Protein AF-A0A932INX1-F1 (afdb_monomer_lite)

Foldseek 3Di:
DDDDDPPPDPPPPVVVVLVVLQVQLVVCVVVLVLVSNLVSLVPHDPPDPCNLVSLQSNLVSCVSVVNNQLSVLSLVLCPDPVNLLADDLCSLLSVLVSCVQQVVLVVSLVSLVVSCVLCVVLLVVLCCLLVPPDQLLVSLVVLVVLLVVLVDDPDSNSSNLNSLQCSDPVLVVLVVVLVVLVVVLVVLVVDDPVQCVDPNSVVVNVVSVVVNVVSSNVSSVVSSVSSNVVSVVSVVSNVSSVVSNVVSVVSVVVVVVCVVVVHDDDPQWDFQPPCCDDDPPDDDDDDPPDDDPVCNSVGGHRRTGGDVSVPDD

pLDDT: mean 86.4, std 14.52, range [31.27, 98.31]

Structure (mmCIF, N/CA/C/O backbone):
data_AF-A0A932INX1-F1
#
_entry.id   AF-A0A932INX1-F1
#
loop_
_atom_site.group_PDB
_atom_site.id
_atom_site.type_symbol
_atom_site.label_atom_id
_atom_site.label_alt_id
_atom_site.label_comp_id
_atom_site.label_asym_id
_atom_site.label_entity_id
_atom_site.label_seq_id
_atom_site.pdbx_PDB_ins_code
_atom_site.Cartn_x
_atom_site.Cartn_y
_atom_site.Cartn_z
_atom_site.occupancy
_atom_site.B_iso_or_equiv
_atom_site.auth_seq_id
_atom_site.auth_comp_id
_atom_site.auth_asym_id
_atom_site.auth_atom_id
_atom_site.pdbx_PDB_model_num
ATOM 1 N N . MET A 1 1 ? -1.223 -3.325 -34.124 1.00 37.59 1 MET A N 1
ATOM 2 C CA . MET A 1 1 ? -2.561 -2.873 -33.681 1.00 37.59 1 MET A CA 1
ATOM 3 C C . MET A 1 1 ? -3.298 -2.275 -34.871 1.00 37.59 1 MET A C 1
ATOM 5 O O . MET A 1 1 ? -2.809 -1.303 -35.426 1.00 37.59 1 MET A O 1
ATOM 9 N N . ARG A 1 2 ? -4.426 -2.850 -35.306 1.00 31.27 2 ARG A N 1
ATOM 10 C CA . ARG A 1 2 ? -5.346 -2.176 -36.238 1.00 31.27 2 ARG A CA 1
ATOM 11 C C . ARG A 1 2 ? -6.390 -1.452 -35.395 1.00 31.27 2 ARG A C 1
ATOM 13 O O . ARG A 1 2 ? -7.163 -2.107 -34.704 1.00 31.27 2 ARG A O 1
ATOM 20 N N . VAL A 1 3 ? -6.366 -0.125 -35.422 1.00 38.69 3 VAL A N 1
ATOM 21 C CA . VAL A 1 3 ? -7.393 0.714 -34.799 1.00 38.69 3 VAL A CA 1
ATOM 22 C C . VAL A 1 3 ? -8.579 0.740 -35.762 1.00 38.69 3 VAL A C 1
ATOM 24 O O . VAL A 1 3 ? -8.449 1.238 -36.878 1.00 38.69 3 VAL A O 1
ATOM 27 N N . LEU A 1 4 ? -9.701 0.135 -35.374 1.00 41.78 4 LEU A N 1
ATOM 28 C CA . LEU A 1 4 ? -10.960 0.220 -36.113 1.00 41.78 4 LEU A CA 1
ATOM 29 C C . LEU A 1 4 ? -11.864 1.293 -35.492 1.00 41.78 4 LEU A C 1
ATOM 31 O O . LEU A 1 4 ? -11.794 1.582 -34.300 1.00 41.78 4 LEU A O 1
ATOM 35 N N . ASN A 1 5 ? -12.674 1.888 -36.361 1.00 43.28 5 ASN A N 1
ATOM 36 C CA . ASN A 1 5 ? -13.559 3.031 -36.156 1.00 43.28 5 ASN A CA 1
ATOM 37 C C . ASN A 1 5 ? -14.519 2.860 -34.944 1.00 43.28 5 ASN A C 1
ATOM 39 O O . ASN A 1 5 ? -15.213 1.845 -34.873 1.00 43.28 5 ASN A O 1
ATOM 43 N N . PRO A 1 6 ? -14.631 3.847 -34.028 1.00 52.31 6 PRO A N 1
ATOM 44 C CA . PRO A 1 6 ? -15.422 3.762 -32.788 1.00 52.31 6 PRO A CA 1
ATOM 45 C C . PRO A 1 6 ? -16.954 3.661 -32.950 1.00 52.31 6 PRO A C 1
ATOM 47 O O . PRO A 1 6 ? -17.662 3.631 -31.946 1.00 52.31 6 PRO A O 1
ATOM 50 N N . ARG A 1 7 ? -17.497 3.610 -34.175 1.00 51.88 7 ARG A N 1
ATOM 51 C CA . ARG A 1 7 ? -18.951 3.506 -34.418 1.00 51.88 7 ARG A CA 1
ATOM 52 C C . ARG A 1 7 ? -19.494 2.084 -34.583 1.00 51.88 7 ARG A C 1
ATOM 54 O O . ARG A 1 7 ? -20.700 1.912 -34.463 1.00 51.88 7 ARG A O 1
ATOM 61 N N . GLU A 1 8 ? -18.653 1.080 -34.824 1.00 49.69 8 GLU A N 1
ATOM 62 C CA . GLU A 1 8 ? -19.125 -0.272 -35.195 1.00 49.69 8 GLU A CA 1
ATOM 63 C C . GLU A 1 8 ? -18.678 -1.392 -34.242 1.00 49.69 8 GLU A C 1
ATOM 65 O O . GLU A 1 8 ? -18.878 -2.570 -34.523 1.00 49.69 8 GLU A O 1
ATOM 70 N N . GLY A 1 9 ? -18.129 -1.064 -33.071 1.00 49.34 9 GLY A N 1
ATOM 71 C CA . GLY A 1 9 ? -17.799 -2.089 -32.085 1.00 49.34 9 GLY A CA 1
ATOM 72 C C . GLY A 1 9 ? -17.548 -1.518 -30.702 1.00 49.34 9 GLY A C 1
ATOM 73 O O . GLY A 1 9 ? -16.485 -0.962 -30.440 1.00 49.34 9 GLY A O 1
ATOM 74 N N . ALA A 1 10 ? -18.501 -1.708 -29.791 1.00 58.09 10 ALA A N 1
ATOM 75 C CA . ALA A 1 10 ? -18.251 -1.560 -28.366 1.00 58.09 10 ALA A CA 1
ATOM 76 C C . ALA A 1 10 ? -17.360 -2.727 -27.920 1.00 58.09 10 ALA A C 1
ATOM 78 O O . ALA A 1 10 ? -17.846 -3.763 -27.468 1.00 58.09 10 ALA A O 1
ATOM 79 N N . ARG A 1 11 ? -16.039 -2.599 -28.083 1.00 58.97 11 ARG A N 1
ATOM 80 C CA . ARG A 1 11 ? -15.130 -3.496 -27.374 1.00 58.97 11 ARG A CA 1
ATOM 81 C C . ARG A 1 11 ? -15.211 -3.103 -25.906 1.00 58.97 11 ARG A C 1
ATOM 83 O O . ARG A 1 11 ? -14.649 -2.088 -25.508 1.00 58.97 11 ARG A O 1
ATOM 90 N N . LEU A 1 12 ? -15.956 -3.885 -25.131 1.00 69.75 12 LEU A N 1
ATOM 91 C CA . LEU A 1 12 ? -15.904 -3.829 -23.677 1.00 69.75 12 LEU A CA 1
ATOM 92 C C . LEU A 1 12 ? -14.440 -4.043 -23.288 1.00 69.75 12 LEU A C 1
ATOM 94 O O . LEU A 1 12 ? -13.890 -5.111 -23.550 1.00 69.75 12 LEU A O 1
ATOM 98 N N . ASP A 1 13 ? -13.799 -3.008 -22.755 1.00 84.12 13 ASP A N 1
ATOM 99 C CA . ASP A 1 13 ? -12.491 -3.113 -22.121 1.00 84.12 13 ASP A CA 1
ATOM 100 C C . ASP A 1 13 ? -12.742 -3.397 -20.632 1.00 84.12 13 ASP A C 1
ATOM 102 O O . ASP A 1 13 ? -13.173 -2.491 -19.907 1.00 84.12 13 ASP A O 1
ATOM 106 N N . PRO A 1 14 ? -12.544 -4.647 -20.168 1.00 85.56 14 PRO A N 1
ATOM 107 C CA . PRO A 1 14 ? -12.823 -5.010 -18.785 1.00 85.56 14 PRO A CA 1
ATOM 108 C C . PRO A 1 14 ? -11.963 -4.211 -17.804 1.00 85.56 14 PRO A C 1
ATOM 110 O O . PRO A 1 14 ? -12.470 -3.802 -16.764 1.00 85.56 14 PRO A O 1
ATOM 113 N N . LYS A 1 15 ? -10.707 -3.900 -18.168 1.00 86.44 15 LYS A N 1
ATOM 114 C CA . LYS A 1 15 ? -9.801 -3.114 -17.321 1.00 86.44 15 LYS A CA 1
ATOM 115 C C . LYS A 1 15 ? -10.285 -1.676 -17.196 1.00 86.44 15 LYS A C 1
ATOM 117 O O . LYS A 1 15 ? -10.302 -1.123 -16.101 1.00 86.44 15 LYS A O 1
ATOM 122 N N . LEU A 1 16 ? -10.725 -1.069 -18.301 1.00 88.50 16 LEU A N 1
ATOM 123 C CA . LEU A 1 16 ? -11.293 0.281 -18.263 1.00 88.50 16 LEU A CA 1
ATOM 124 C C . LEU A 1 16 ? -12.571 0.334 -17.417 1.00 88.50 16 LEU A C 1
ATOM 126 O O . LEU A 1 16 ? -12.746 1.262 -16.628 1.00 88.50 16 LEU A O 1
ATOM 130 N N . ARG A 1 17 ? -13.454 -0.660 -17.564 1.00 89.31 17 ARG A N 1
ATOM 131 C CA . ARG A 1 17 ? -14.685 -0.759 -16.771 1.00 89.31 17 ARG A CA 1
ATOM 132 C C . ARG A 1 17 ? -14.383 -0.896 -15.280 1.00 89.31 17 ARG A C 1
ATOM 134 O O . ARG A 1 17 ? -15.001 -0.216 -14.470 1.00 89.31 17 ARG A O 1
ATOM 141 N N . GLU A 1 18 ? -13.424 -1.737 -14.928 1.00 92.25 18 GLU A N 1
ATOM 142 C CA . GLU A 1 18 ? -12.987 -1.938 -13.550 1.00 92.25 18 GLU A CA 1
ATOM 143 C C . GLU A 1 18 ? -12.383 -0.663 -12.937 1.00 92.25 18 GLU A C 1
ATOM 145 O O . GLU A 1 18 ? -12.791 -0.236 -11.858 1.00 92.25 18 GLU A O 1
ATOM 150 N N . MET A 1 19 ? -11.488 0.023 -13.658 1.00 92.19 19 MET A N 1
ATOM 151 C CA . MET A 1 19 ? -10.943 1.316 -13.221 1.00 92.19 19 MET A CA 1
ATOM 152 C C . MET A 1 19 ? -12.035 2.382 -13.051 1.00 92.19 19 MET A C 1
ATOM 154 O O . MET A 1 19 ? -11.942 3.239 -12.164 1.00 92.19 19 MET A O 1
ATOM 158 N N . ALA A 1 20 ? -13.087 2.334 -13.874 1.00 94.31 20 ALA A N 1
ATOM 159 C CA . ALA A 1 20 ? -14.248 3.200 -13.715 1.00 94.31 20 ALA A CA 1
ATOM 160 C C . ALA A 1 20 ? -15.035 2.863 -12.439 1.00 94.31 20 ALA A C 1
ATOM 162 O O . ALA A 1 20 ? -15.414 3.784 -11.718 1.00 94.31 20 ALA A O 1
ATOM 163 N N . PHE A 1 21 ? -15.226 1.579 -12.110 1.00 96.38 21 PHE A N 1
ATOM 164 C CA . PHE A 1 21 ? -15.861 1.165 -10.854 1.00 96.38 21 PHE A CA 1
ATOM 165 C C . PHE A 1 21 ? -15.067 1.597 -9.620 1.00 96.38 21 PHE A C 1
ATOM 167 O O . PHE A 1 21 ? -15.654 2.203 -8.726 1.00 96.38 21 PHE A O 1
ATOM 174 N N . LEU A 1 22 ? -13.742 1.411 -9.605 1.00 96.00 22 LEU A N 1
ATOM 175 C CA . LEU A 1 22 ? -12.884 1.942 -8.535 1.00 96.00 22 LEU A CA 1
ATOM 176 C C . LEU A 1 22 ? -13.051 3.455 -8.366 1.00 96.00 22 LEU A C 1
ATOM 178 O O . LEU A 1 22 ? -13.175 3.970 -7.256 1.00 96.00 22 LEU A O 1
ATOM 182 N N . SER A 1 23 ? -13.058 4.185 -9.482 1.00 97.06 23 SER A N 1
ATOM 183 C CA . SER A 1 23 ? -13.178 5.644 -9.459 1.00 97.06 23 SER A CA 1
ATOM 184 C C . SER A 1 23 ? -14.545 6.087 -8.933 1.00 97.06 23 SER A C 1
ATOM 186 O O . SER A 1 23 ? -14.619 6.998 -8.109 1.00 97.06 23 SER A O 1
ATOM 188 N N . LEU A 1 24 ? -15.624 5.420 -9.357 1.00 97.75 24 LEU A N 1
ATOM 189 C CA . LEU A 1 24 ? -16.974 5.657 -8.843 1.00 97.75 24 LEU A CA 1
ATOM 190 C C . LEU A 1 24 ? -17.056 5.370 -7.343 1.00 97.75 24 LEU A C 1
ATOM 192 O O . LEU A 1 24 ? -17.579 6.202 -6.603 1.00 97.75 24 LEU A O 1
ATOM 196 N N . ALA A 1 25 ? -16.501 4.247 -6.885 1.00 98.00 25 ALA A N 1
ATOM 197 C CA . ALA A 1 25 ? -16.473 3.884 -5.473 1.00 98.00 25 ALA A CA 1
ATOM 198 C C . ALA A 1 25 ? -15.811 4.983 -4.623 1.00 98.00 25 ALA A C 1
ATOM 200 O O . ALA A 1 25 ? -16.424 5.494 -3.684 1.00 98.00 25 ALA A O 1
ATOM 201 N N . ARG A 1 26 ? -14.623 5.454 -5.027 1.00 98.06 26 ARG A N 1
ATOM 202 C CA . ARG A 1 26 ? -13.890 6.543 -4.354 1.00 98.06 26 ARG A CA 1
ATOM 203 C C . ARG A 1 26 ? -14.648 7.872 -4.353 1.00 98.06 26 ARG A C 1
ATOM 205 O O . ARG A 1 26 ? -14.649 8.576 -3.343 1.00 98.06 26 ARG A O 1
ATOM 212 N N . ILE A 1 27 ? -15.324 8.219 -5.452 1.00 98.31 27 ILE A N 1
ATOM 213 C CA . ILE A 1 27 ? -16.172 9.422 -5.524 1.00 98.31 27 ILE A CA 1
ATOM 214 C C . ILE A 1 27 ? -17.342 9.302 -4.542 1.00 98.31 27 ILE A C 1
ATOM 216 O O . ILE A 1 27 ? -17.587 10.217 -3.754 1.00 98.31 27 ILE A O 1
ATOM 220 N N . HIS A 1 28 ? -18.045 8.167 -4.543 1.00 98.19 28 HIS A N 1
ATOM 221 C CA . HIS A 1 28 ? -19.146 7.921 -3.615 1.00 98.19 28 HIS A CA 1
ATOM 222 C C . HIS A 1 28 ? -18.682 7.955 -2.155 1.00 98.19 28 HIS A C 1
ATOM 224 O O . HIS A 1 28 ? -19.352 8.581 -1.330 1.00 98.19 28 HIS A O 1
ATOM 230 N N . TYR A 1 29 ? -17.512 7.388 -1.847 1.00 98.00 29 TYR A N 1
ATOM 231 C CA . TYR A 1 29 ? -16.882 7.501 -0.533 1.00 98.00 29 TYR A CA 1
ATOM 232 C C . TYR A 1 29 ? -16.637 8.966 -0.141 1.00 98.00 29 TYR A C 1
ATOM 234 O O . TYR A 1 29 ? -17.056 9.395 0.934 1.00 98.00 29 TYR A O 1
ATOM 242 N N . GLY A 1 30 ? -16.043 9.770 -1.033 1.00 97.62 30 GLY A N 1
ATOM 243 C CA . GLY A 1 30 ? -15.794 11.199 -0.803 1.00 97.62 30 GLY A CA 1
ATOM 244 C C . GLY A 1 30 ? -17.066 12.017 -0.541 1.00 97.62 30 GLY A C 1
ATOM 245 O O . GLY A 1 30 ? -17.045 12.979 0.226 1.00 97.62 30 GLY A O 1
ATOM 246 N N . HIS A 1 31 ? -18.200 11.594 -1.106 1.00 97.81 31 HIS A N 1
ATOM 247 C CA . HIS A 1 31 ? -19.523 12.173 -0.853 1.00 97.81 31 HIS A CA 1
ATOM 248 C C . HIS A 1 31 ? -20.271 11.546 0.338 1.00 97.81 31 HIS A C 1
ATOM 250 O O . HIS A 1 31 ? -21.457 11.826 0.517 1.00 97.81 31 HIS A O 1
ATOM 256 N N . LYS A 1 32 ? -19.606 10.721 1.160 1.00 97.06 32 LYS A N 1
ATOM 257 C CA . LYS A 1 32 ? -20.184 9.996 2.310 1.00 97.06 32 LYS A CA 1
ATOM 258 C C . LYS A 1 32 ? -21.329 9.043 1.939 1.00 97.06 32 LYS A C 1
ATOM 260 O O . LYS A 1 32 ? -22.177 8.717 2.762 1.00 97.06 32 LYS A O 1
ATOM 265 N N . GLN A 1 33 ? -21.370 8.590 0.688 1.00 97.56 33 GLN A N 1
ATOM 266 C CA . GLN A 1 33 ? -22.346 7.623 0.185 1.00 97.56 33 GLN A CA 1
ATOM 267 C C . GLN A 1 33 ? -21.764 6.210 0.305 1.00 97.56 33 GLN A C 1
ATOM 269 O O . GLN A 1 33 ? -21.497 5.549 -0.699 1.00 97.56 33 GLN A O 1
ATOM 274 N N . PHE A 1 34 ? -21.531 5.763 1.543 1.00 97.12 34 PHE A N 1
ATOM 275 C CA . PHE A 1 34 ? -20.767 4.543 1.831 1.00 97.12 34 PHE A CA 1
ATOM 276 C C . PHE A 1 34 ? -21.404 3.274 1.257 1.00 97.12 34 PHE A C 1
ATOM 278 O O . PHE A 1 34 ? -20.689 2.417 0.755 1.00 97.12 34 PHE A O 1
ATOM 285 N N . GLU A 1 35 ? -22.735 3.186 1.215 1.00 96.00 35 GLU A N 1
ATOM 286 C CA . GLU A 1 35 ? -23.426 2.024 0.635 1.00 96.00 35 GLU A CA 1
ATOM 287 C C . GLU A 1 35 ? -23.150 1.888 -0.867 1.00 96.00 35 GLU A C 1
ATOM 289 O O . GLU A 1 35 ? -22.842 0.807 -1.359 1.00 96.00 35 GLU A O 1
ATOM 294 N N . LYS A 1 36 ? -23.195 3.011 -1.597 1.00 97.25 36 LYS A N 1
ATOM 295 C CA . LYS A 1 36 ? -22.859 3.041 -3.027 1.00 97.25 36 LYS A CA 1
ATOM 296 C C . LYS A 1 36 ? -21.376 2.793 -3.248 1.00 97.25 36 LYS A C 1
ATOM 298 O O . LYS A 1 36 ? -21.012 2.131 -4.211 1.00 97.25 36 LYS A O 1
ATOM 303 N N . SER A 1 37 ? -20.527 3.320 -2.367 1.00 97.81 37 SER A N 1
ATOM 304 C CA . SER A 1 37 ? -19.091 3.051 -2.408 1.00 97.81 37 SER A CA 1
ATOM 305 C C . SER A 1 37 ? -18.816 1.550 -2.335 1.00 97.81 37 SER A C 1
ATOM 307 O O . SER A 1 37 ? -18.114 1.036 -3.198 1.00 97.81 37 SER A O 1
ATOM 309 N N . VAL A 1 38 ? -19.396 0.857 -1.349 1.00 96.62 38 VAL A N 1
ATOM 310 C CA . VAL A 1 38 ? -19.279 -0.602 -1.202 1.00 96.62 38 VAL A CA 1
ATOM 311 C C . VAL A 1 38 ? -19.791 -1.312 -2.452 1.00 96.62 38 VAL A C 1
ATOM 313 O O . VAL A 1 38 ? -19.044 -2.079 -3.048 1.00 96.62 38 VAL A O 1
ATOM 316 N N . TYR A 1 39 ? -20.993 -0.959 -2.923 1.00 96.25 39 TYR A N 1
ATOM 317 C CA . TYR A 1 39 ? -21.580 -1.548 -4.129 1.00 96.25 39 TYR A CA 1
ATOM 318 C C . TYR A 1 39 ? -20.615 -1.533 -5.322 1.00 96.25 39 TYR A C 1
ATOM 320 O O . TYR A 1 39 ? -20.484 -2.533 -6.019 1.00 96.25 39 TYR A O 1
ATOM 328 N N . TYR A 1 40 ? -19.918 -0.421 -5.571 1.00 97.19 40 TYR A N 1
ATOM 329 C CA . TYR A 1 40 ? -18.975 -0.346 -6.689 1.00 97.19 40 TYR A CA 1
ATOM 330 C C . TYR A 1 40 ? -17.658 -1.090 -6.439 1.00 97.19 40 TYR A C 1
ATOM 332 O O . TYR A 1 40 ? -17.101 -1.619 -7.400 1.00 97.19 40 TYR A O 1
ATOM 340 N N . TYR A 1 41 ? -17.169 -1.174 -5.197 1.00 97.31 41 TYR A N 1
ATOM 341 C CA . TYR A 1 41 ? -16.016 -2.027 -4.882 1.00 97.31 41 TYR A CA 1
ATOM 342 C C . TYR A 1 41 ? -16.332 -3.516 -5.081 1.00 97.31 41 TYR A C 1
ATOM 344 O O . TYR A 1 41 ? -15.473 -4.248 -5.564 1.00 97.31 41 TYR A O 1
ATOM 352 N N . ASP A 1 42 ? -17.569 -3.947 -4.820 1.00 94.25 42 ASP A N 1
ATOM 353 C CA . ASP A 1 42 ? -17.999 -5.342 -5.005 1.00 94.25 42 ASP A CA 1
ATOM 354 C C . ASP A 1 42 ? -18.062 -5.773 -6.486 1.00 94.25 42 ASP A C 1
ATOM 356 O O . ASP A 1 42 ? -18.171 -6.959 -6.789 1.00 94.25 42 ASP A O 1
ATOM 360 N N . HIS A 1 43 ? -17.978 -4.828 -7.432 1.00 94.62 43 HIS A N 1
ATOM 361 C CA . HIS A 1 43 ? -17.911 -5.129 -8.869 1.00 94.62 43 HIS A CA 1
ATOM 362 C C . HIS A 1 43 ? -16.493 -5.439 -9.366 1.00 94.62 43 HIS A C 1
ATOM 364 O O . HIS A 1 43 ? -16.316 -5.732 -10.552 1.00 94.62 43 HIS A O 1
ATOM 370 N N . ILE A 1 44 ? -15.484 -5.324 -8.502 1.00 94.44 44 ILE A N 1
ATOM 371 C CA . ILE A 1 44 ? -14.101 -5.660 -8.829 1.00 94.44 44 ILE A CA 1
ATOM 372 C C . ILE A 1 44 ? -13.925 -7.170 -8.651 1.00 94.44 44 ILE A C 1
ATOM 374 O O . ILE A 1 44 ? -14.167 -7.705 -7.571 1.00 94.44 44 ILE A O 1
ATOM 378 N N . ASP A 1 45 ? -13.527 -7.852 -9.725 1.00 92.25 45 ASP A N 1
ATOM 379 C CA . ASP A 1 45 ? -13.362 -9.308 -9.735 1.00 92.25 45 ASP A CA 1
ATOM 380 C C . ASP A 1 45 ? -12.262 -9.746 -8.754 1.00 92.25 45 ASP A C 1
ATOM 382 O O . ASP A 1 45 ? -11.260 -9.046 -8.610 1.00 92.25 45 ASP A O 1
ATOM 386 N N . ARG A 1 46 ? -12.420 -10.908 -8.107 1.00 89.88 46 ARG A N 1
ATOM 387 C CA . ARG A 1 46 ? -11.428 -11.456 -7.168 1.00 89.88 46 ARG A CA 1
ATOM 388 C C . ARG A 1 46 ? -10.090 -11.769 -7.835 1.00 89.88 46 ARG A C 1
ATOM 390 O O . ARG A 1 46 ? -9.052 -11.653 -7.190 1.00 89.88 46 ARG A O 1
ATOM 397 N N . ASP A 1 47 ? -10.113 -12.121 -9.119 1.00 89.25 47 ASP A N 1
ATOM 398 C CA . ASP A 1 47 ? -8.909 -12.407 -9.904 1.00 89.25 47 ASP A CA 1
ATOM 399 C C . ASP A 1 47 ? -8.220 -11.126 -10.418 1.00 89.25 47 ASP A C 1
ATOM 401 O O . ASP A 1 47 ? -7.194 -11.185 -11.103 1.00 89.25 47 ASP A O 1
ATOM 405 N N . SER A 1 48 ? -8.770 -9.949 -10.108 1.00 90.88 48 SER A N 1
ATOM 406 C CA . SER A 1 48 ? -8.200 -8.670 -10.512 1.00 90.88 48 SER A CA 1
ATOM 407 C C . SER A 1 48 ? -6.990 -8.264 -9.672 1.00 90.88 48 SER A C 1
ATOM 409 O O . SER A 1 48 ? -6.995 -8.352 -8.445 1.00 90.88 48 SER A O 1
ATOM 411 N N . GLU A 1 49 ? -5.997 -7.650 -10.323 1.00 87.56 49 GLU A N 1
ATOM 412 C CA . GLU A 1 49 ? -4.887 -6.953 -9.653 1.00 87.56 49 GLU A CA 1
ATOM 413 C C . GLU A 1 49 ? -5.376 -5.844 -8.701 1.00 87.56 49 GLU A C 1
ATOM 415 O O . GLU A 1 49 ? -4.682 -5.477 -7.754 1.00 87.56 49 GLU A O 1
ATOM 420 N N . ASN A 1 50 ? -6.574 -5.304 -8.939 1.00 91.50 50 ASN A N 1
ATOM 421 C CA . ASN A 1 50 ? -7.163 -4.242 -8.132 1.00 91.50 50 ASN A CA 1
ATOM 422 C C . ASN A 1 50 ? -8.005 -4.752 -6.959 1.00 91.50 50 ASN A C 1
ATOM 424 O O . ASN A 1 50 ? -8.445 -3.943 -6.137 1.00 91.50 50 ASN A O 1
ATOM 428 N N . TRP A 1 51 ? -8.240 -6.061 -6.859 1.00 94.50 51 TRP A N 1
ATOM 429 C CA . TRP A 1 51 ? -9.174 -6.620 -5.888 1.00 94.50 51 TRP A CA 1
ATOM 430 C C . TRP A 1 51 ? -8.791 -6.304 -4.443 1.00 94.50 51 TRP A C 1
ATOM 432 O O . TRP A 1 51 ? -9.620 -5.827 -3.676 1.00 94.50 51 TRP A O 1
ATOM 442 N N . LEU A 1 52 ? -7.519 -6.471 -4.075 1.00 94.19 52 LEU A N 1
ATOM 443 C CA . LEU A 1 52 ? -7.056 -6.187 -2.712 1.00 94.19 52 LEU A CA 1
ATOM 444 C C . LEU A 1 52 ? -7.146 -4.698 -2.362 1.00 94.19 52 LEU A C 1
ATOM 446 O O . LEU A 1 52 ? -7.457 -4.342 -1.227 1.00 94.19 52 LEU A O 1
ATOM 450 N N . THR A 1 53 ? -6.929 -3.820 -3.347 1.00 93.94 53 THR A N 1
ATOM 451 C CA . THR A 1 53 ? -7.150 -2.377 -3.171 1.00 93.94 53 THR A CA 1
ATOM 452 C C . THR A 1 53 ? -8.629 -2.083 -2.949 1.00 93.94 53 THR A C 1
ATOM 454 O O . THR A 1 53 ? -8.965 -1.368 -2.009 1.00 93.94 53 THR A O 1
ATOM 457 N N . ALA A 1 54 ? -9.517 -2.676 -3.751 1.00 96.50 54 ALA A N 1
ATOM 458 C CA . ALA A 1 54 ? -10.958 -2.545 -3.569 1.00 96.50 54 ALA A CA 1
ATOM 459 C C . ALA A 1 54 ? -11.406 -3.072 -2.198 1.00 96.50 54 ALA A C 1
ATOM 461 O O . ALA A 1 54 ? -12.177 -2.410 -1.514 1.00 96.50 54 ALA A O 1
ATOM 462 N N . LEU A 1 55 ? -10.866 -4.208 -1.753 1.00 96.31 55 LEU A N 1
ATOM 463 C CA . LEU A 1 55 ? -11.165 -4.821 -0.461 1.00 96.31 55 LEU A CA 1
ATOM 464 C C . LEU A 1 55 ? -10.720 -3.935 0.714 1.00 96.31 55 LEU A C 1
ATOM 466 O O . LEU A 1 55 ? -11.476 -3.717 1.667 1.00 96.31 55 LEU A O 1
ATOM 470 N N . PHE A 1 56 ? -9.509 -3.377 0.637 1.00 96.75 56 PHE A N 1
ATOM 471 C CA . PHE A 1 56 ? -9.001 -2.422 1.620 1.00 96.75 56 PHE A CA 1
ATOM 472 C C . PHE A 1 56 ? -9.846 -1.141 1.664 1.00 96.75 56 PHE A C 1
ATOM 474 O O . PHE A 1 56 ? -10.290 -0.730 2.736 1.00 96.75 56 PHE A O 1
ATOM 481 N N . GLU A 1 57 ? -10.127 -0.529 0.515 1.00 97.06 57 GLU A N 1
ATOM 482 C CA . GLU A 1 57 ? -10.910 0.709 0.446 1.00 97.06 57 GLU A CA 1
ATOM 483 C C . GLU A 1 57 ? -12.382 0.489 0.839 1.00 97.06 57 GLU A C 1
ATOM 485 O O . GLU A 1 57 ? -12.981 1.330 1.515 1.00 97.06 57 GLU A O 1
ATOM 490 N N . ALA A 1 58 ? -12.955 -0.673 0.517 1.00 97.06 58 ALA A N 1
ATOM 491 C CA . ALA A 1 58 ? -14.266 -1.084 1.005 1.00 97.06 58 ALA A CA 1
ATOM 492 C C . ALA A 1 58 ? -14.280 -1.225 2.531 1.00 97.06 58 ALA A C 1
ATOM 494 O O . ALA A 1 58 ? -15.268 -0.855 3.155 1.00 97.06 58 ALA A O 1
ATOM 495 N N . SER A 1 59 ? -13.187 -1.685 3.154 1.00 96.81 59 SER A N 1
ATOM 496 C CA . SER A 1 59 ? -13.080 -1.783 4.621 1.00 96.81 59 SER A CA 1
ATOM 497 C C . SER A 1 59 ? -13.271 -0.426 5.301 1.00 96.81 59 SER A C 1
ATOM 499 O O . SER A 1 59 ? -13.943 -0.341 6.326 1.00 96.81 59 SER A O 1
ATOM 501 N N . TRP A 1 60 ? -12.749 0.653 4.709 1.00 95.94 60 TRP A N 1
ATOM 502 C CA . TRP A 1 60 ? -13.020 2.013 5.180 1.00 95.94 60 TRP A CA 1
ATOM 503 C C . TRP A 1 60 ? -14.494 2.396 5.022 1.00 95.94 60 TRP A C 1
ATOM 505 O O . TRP A 1 60 ? -15.069 2.993 5.928 1.00 95.94 60 TRP A O 1
ATOM 515 N N . ALA A 1 61 ? -15.132 2.049 3.902 1.00 96.75 61 ALA A N 1
ATOM 516 C CA . ALA A 1 61 ? -16.557 2.319 3.701 1.00 96.75 61 ALA A CA 1
ATOM 517 C C . ALA A 1 61 ? -17.447 1.535 4.689 1.00 96.75 61 ALA A C 1
ATOM 519 O O . ALA A 1 61 ? -18.394 2.104 5.234 1.00 96.75 61 ALA A O 1
ATOM 520 N N . TYR A 1 62 ? -17.111 0.271 4.973 1.00 95.06 62 TYR A N 1
ATOM 521 C CA . TYR A 1 62 ? -17.755 -0.551 6.002 1.00 95.06 62 TYR A CA 1
ATOM 522 C C . TYR A 1 62 ? -17.555 0.035 7.408 1.00 95.06 62 TYR A C 1
ATOM 524 O O . TYR A 1 62 ? -18.520 0.207 8.150 1.00 95.06 62 TYR A O 1
ATOM 532 N N . PHE A 1 63 ? -16.337 0.467 7.741 1.00 93.00 63 PHE A N 1
ATOM 533 C CA . PHE A 1 63 ? -16.061 1.170 8.995 1.00 93.00 63 PHE A CA 1
ATOM 534 C C . PHE A 1 63 ? -16.934 2.424 9.163 1.00 93.00 63 PHE A C 1
ATOM 536 O O . PHE A 1 63 ? -17.574 2.605 10.195 1.00 93.00 63 PHE A O 1
ATOM 543 N N . GLN A 1 64 ? -17.014 3.274 8.135 1.00 92.62 64 GLN A N 1
ATOM 544 C CA . GLN A 1 64 ? -17.767 4.532 8.199 1.00 92.62 64 GLN A CA 1
ATOM 545 C C . GLN A 1 64 ? -19.287 4.345 8.314 1.00 92.62 64 GLN A C 1
ATOM 547 O O . GLN A 1 64 ? -19.977 5.246 8.791 1.00 92.62 64 GLN A O 1
ATOM 552 N N . ARG A 1 65 ? -19.822 3.195 7.887 1.00 90.75 65 ARG A N 1
ATOM 553 C CA . ARG A 1 65 ? -21.242 2.846 8.061 1.00 90.75 65 ARG A CA 1
ATOM 554 C C . ARG A 1 65 ? -21.528 2.026 9.327 1.00 90.75 65 ARG A C 1
ATOM 556 O O . ARG A 1 65 ? -22.663 1.601 9.503 1.00 90.75 65 ARG A O 1
ATOM 563 N N . GLY A 1 66 ? -20.523 1.798 10.179 1.00 87.19 66 GLY A N 1
ATOM 564 C CA . GLY A 1 66 ? -20.656 1.051 11.435 1.00 87.19 66 GLY A CA 1
ATOM 565 C C . GLY A 1 66 ? -20.644 -0.474 11.293 1.00 87.19 66 GLY A C 1
ATOM 566 O O . GLY A 1 66 ? -20.991 -1.169 12.241 1.00 87.19 66 GLY A O 1
ATOM 567 N N . ASP A 1 67 ? -20.257 -1.000 10.130 1.00 89.31 67 ASP A N 1
ATOM 568 C CA . ASP A 1 67 ? -20.158 -2.438 9.864 1.00 89.31 67 ASP A CA 1
ATOM 569 C C . ASP A 1 67 ? -18.726 -2.927 10.142 1.00 89.31 67 ASP A C 1
ATOM 571 O O . ASP A 1 67 ? -17.896 -3.117 9.244 1.00 89.31 67 ASP A O 1
ATOM 575 N N . PHE A 1 68 ? -18.393 -3.009 11.431 1.00 90.19 68 PHE A N 1
ATOM 576 C CA . PHE A 1 68 ? -17.037 -3.298 11.896 1.00 90.19 68 PHE A CA 1
ATOM 577 C C . PHE A 1 68 ? -16.641 -4.751 11.643 1.00 90.19 68 PHE A C 1
ATOM 579 O O . PHE A 1 68 ? -15.490 -5.021 11.308 1.00 90.19 68 PHE A O 1
ATOM 586 N N . GLU A 1 69 ? -17.591 -5.673 11.768 1.00 88.50 69 GLU A N 1
ATOM 587 C CA . GLU A 1 69 ? -17.432 -7.104 11.535 1.00 88.50 69 GLU A CA 1
ATOM 588 C C . GLU A 1 69 ? -16.958 -7.368 10.105 1.00 88.50 69 GLU A C 1
ATOM 590 O O . GLU A 1 69 ? -15.956 -8.069 9.897 1.00 88.50 69 GLU A O 1
ATOM 595 N N . LYS A 1 70 ? -17.617 -6.736 9.122 1.00 91.62 70 LYS A N 1
ATOM 596 C CA . LYS A 1 70 ? -17.239 -6.875 7.717 1.00 91.62 70 LYS A CA 1
ATOM 597 C C . LYS A 1 70 ? -15.926 -6.175 7.395 1.00 91.62 70 LYS A C 1
ATOM 599 O O . LYS A 1 70 ? -15.082 -6.743 6.698 1.00 91.62 70 LYS A O 1
ATOM 604 N N . ALA A 1 71 ? -15.706 -4.978 7.944 1.00 94.44 71 ALA A N 1
ATOM 605 C CA . ALA A 1 71 ? -14.427 -4.288 7.805 1.00 94.44 71 ALA A CA 1
ATOM 606 C C . ALA A 1 71 ? -13.271 -5.160 8.327 1.00 94.44 71 ALA A C 1
ATOM 608 O O . ALA A 1 71 ? -12.293 -5.373 7.617 1.00 94.44 71 ALA A O 1
ATOM 609 N N . LEU A 1 72 ? -13.390 -5.730 9.528 1.00 94.38 72 LEU A N 1
ATOM 610 C CA . LEU A 1 72 ? -12.361 -6.591 10.117 1.00 94.38 72 LEU A CA 1
ATOM 611 C C . LEU A 1 72 ? -12.149 -7.890 9.332 1.00 94.38 72 LEU A C 1
ATOM 613 O O . LEU A 1 72 ? -11.004 -8.322 9.208 1.00 94.38 72 LEU A O 1
ATOM 617 N N . GLY A 1 73 ? -13.200 -8.488 8.768 1.00 93.56 73 GLY A N 1
ATOM 618 C CA . GLY A 1 73 ? -13.084 -9.669 7.907 1.00 93.56 73 GLY A CA 1
ATOM 619 C C . GLY A 1 73 ? -12.349 -9.397 6.586 1.00 93.56 73 GLY A C 1
ATOM 620 O O . GLY A 1 73 ? -11.500 -10.185 6.152 1.00 93.56 73 GLY A O 1
ATOM 621 N N . ASN A 1 74 ? -12.570 -8.226 5.987 1.00 95.56 74 ASN A N 1
ATOM 622 C CA . ASN A 1 74 ? -11.783 -7.773 4.841 1.00 95.56 74 ASN A CA 1
ATOM 623 C C . ASN A 1 74 ? -10.305 -7.578 5.222 1.00 95.56 74 ASN A C 1
ATOM 625 O O . ASN A 1 74 ? -9.416 -8.059 4.520 1.00 95.56 74 ASN A O 1
ATOM 629 N N . LEU A 1 75 ? -10.022 -6.942 6.365 1.00 95.38 75 LEU A N 1
ATOM 630 C CA . LEU A 1 75 ? -8.646 -6.776 6.851 1.00 95.38 75 LEU A CA 1
ATOM 631 C C . LEU A 1 75 ? -7.983 -8.125 7.182 1.00 95.38 75 LEU A C 1
ATOM 633 O O . LEU A 1 75 ? -6.792 -8.289 6.927 1.00 95.38 75 LEU A O 1
ATOM 637 N N . LEU A 1 76 ? -8.740 -9.102 7.697 1.00 93.75 76 LEU A N 1
ATOM 638 C CA . LEU A 1 76 ? -8.263 -10.469 7.927 1.00 93.75 76 LEU A CA 1
ATOM 639 C C . LEU A 1 76 ? -7.820 -11.130 6.617 1.00 93.75 76 LEU A C 1
ATOM 641 O O . LEU A 1 76 ? -6.764 -11.759 6.581 1.00 93.75 76 LEU A O 1
ATOM 645 N N . THR A 1 77 ? -8.586 -10.933 5.542 1.00 94.25 77 THR A N 1
ATOM 646 C CA . THR A 1 77 ? -8.223 -11.410 4.200 1.00 94.25 77 THR A CA 1
ATOM 647 C C . THR A 1 77 ? -6.890 -10.815 3.754 1.00 94.25 77 THR A C 1
ATOM 649 O O . THR A 1 77 ? -6.001 -11.563 3.349 1.00 94.25 77 THR A O 1
ATOM 652 N N . LEU A 1 78 ? -6.716 -9.494 3.889 1.00 93.06 78 LEU A N 1
ATOM 653 C CA . LEU A 1 78 ? -5.478 -8.794 3.513 1.00 93.06 78 LEU A CA 1
ATOM 654 C C . LEU A 1 78 ? -4.247 -9.271 4.298 1.00 93.06 78 LEU A C 1
ATOM 656 O O . LEU A 1 78 ? -3.126 -9.086 3.834 1.00 93.06 78 LEU A O 1
ATOM 660 N N . HIS A 1 79 ? -4.432 -9.847 5.489 1.00 90.00 79 HIS A N 1
ATOM 661 C CA . HIS A 1 79 ? -3.346 -10.375 6.329 1.00 90.00 79 HIS A CA 1
ATOM 662 C C . HIS A 1 79 ? -3.146 -11.885 6.188 1.00 90.00 79 HIS A C 1
ATOM 664 O O . HIS A 1 79 ? -2.366 -12.457 6.947 1.00 90.00 79 HIS A O 1
ATOM 670 N N . SER A 1 80 ? -3.836 -12.535 5.250 1.00 91.50 80 SER A N 1
ATOM 671 C CA . SER A 1 80 ? -3.674 -13.969 5.017 1.00 91.50 80 SER A CA 1
ATOM 672 C C . SER A 1 80 ? -2.296 -14.312 4.423 1.00 91.50 80 SER A C 1
ATOM 674 O O . SER A 1 80 ? -1.711 -13.491 3.707 1.00 91.50 80 SER A O 1
ATOM 676 N N . PRO A 1 81 ? -1.800 -15.550 4.630 1.00 88.69 81 PRO A N 1
ATOM 677 C CA . PRO A 1 81 ? -0.558 -16.038 4.028 1.00 88.69 81 PRO A CA 1
ATOM 678 C C . PRO A 1 81 ? -0.508 -15.918 2.495 1.00 88.69 81 PRO A C 1
ATOM 680 O O . PRO A 1 81 ? 0.560 -15.786 1.901 1.00 88.69 81 PRO A O 1
ATOM 683 N N . PHE A 1 82 ? -1.673 -15.912 1.834 1.00 88.25 82 PHE A N 1
ATOM 684 C CA . PHE A 1 82 ? -1.779 -15.726 0.384 1.00 88.25 82 PHE A CA 1
ATOM 685 C C . PHE A 1 82 ? -1.273 -14.355 -0.087 1.00 88.25 82 PHE A C 1
ATOM 687 O O . PHE A 1 82 ? -0.862 -14.227 -1.240 1.00 88.25 82 PHE A O 1
ATOM 694 N N . PHE A 1 83 ? -1.268 -13.351 0.795 1.00 87.44 83 PHE A N 1
ATOM 695 C CA . PHE A 1 83 ? -0.936 -11.962 0.476 1.00 87.44 83 PHE A CA 1
ATOM 696 C C . PHE A 1 83 ? 0.220 -11.410 1.321 1.00 87.44 83 PHE A C 1
ATOM 698 O O . PHE A 1 83 ? 0.357 -10.199 1.456 1.00 87.44 83 PHE A O 1
ATOM 705 N N . GLU A 1 84 ? 1.111 -12.258 1.850 1.00 78.69 84 GLU A N 1
ATOM 706 C CA . GLU A 1 84 ? 2.272 -11.817 2.655 1.00 78.69 84 GLU A CA 1
ATOM 707 C C . GLU A 1 84 ? 3.166 -10.791 1.945 1.00 78.69 84 GLU A C 1
ATOM 709 O O . GLU A 1 84 ? 3.839 -9.980 2.584 1.00 78.69 84 GLU A O 1
ATOM 714 N N . ARG A 1 85 ? 3.182 -10.829 0.609 1.00 75.62 85 ARG A N 1
ATOM 715 C CA . ARG A 1 85 ? 3.973 -9.926 -0.236 1.00 75.62 85 ARG A CA 1
ATOM 716 C C . ARG A 1 85 ? 3.237 -8.644 -0.608 1.00 75.62 85 ARG A C 1
ATOM 718 O O . ARG A 1 85 ? 3.858 -7.761 -1.200 1.00 75.62 85 ARG A O 1
ATOM 725 N N . GLU A 1 86 ? 1.959 -8.534 -0.278 1.00 82.69 86 GLU A N 1
ATOM 726 C CA . GLU A 1 86 ? 1.128 -7.387 -0.613 1.00 82.69 86 GLU A CA 1
ATOM 727 C C . GLU A 1 86 ? 1.289 -6.268 0.418 1.00 82.69 86 GLU A C 1
ATOM 729 O O . GLU A 1 86 ? 1.449 -6.488 1.622 1.00 82.69 86 GLU A O 1
ATOM 734 N N . TYR A 1 87 ? 1.281 -5.026 -0.061 1.00 83.19 87 TYR A N 1
ATOM 735 C CA . TYR A 1 87 ? 1.665 -3.871 0.744 1.00 83.19 87 TYR A CA 1
ATOM 736 C C . TYR A 1 87 ? 0.451 -3.058 1.206 1.00 83.19 87 TYR A C 1
ATOM 738 O O . TYR A 1 87 ? 0.014 -2.133 0.526 1.00 83.19 87 TYR A O 1
ATOM 746 N N . PHE A 1 88 ? -0.050 -3.359 2.409 1.00 89.38 88 PHE A N 1
ATOM 747 C CA . PHE A 1 88 ? -1.164 -2.630 3.037 1.00 89.38 88 PHE A CA 1
ATOM 748 C C . PHE A 1 88 ? -0.869 -2.248 4.499 1.00 89.38 88 PHE A C 1
ATOM 750 O O . PHE A 1 88 ? -1.570 -2.706 5.398 1.00 89.38 88 PHE A O 1
ATOM 757 N N . PRO A 1 89 ? 0.146 -1.420 4.809 1.00 90.69 89 PRO A N 1
ATOM 758 C CA . PRO A 1 89 ? 0.465 -1.052 6.198 1.00 90.69 89 PRO A CA 1
ATOM 759 C C . PRO A 1 89 ? -0.702 -0.364 6.924 1.00 90.69 89 PRO A C 1
ATOM 761 O O . PRO A 1 89 ? -0.930 -0.610 8.108 1.00 90.69 89 PRO A O 1
ATOM 764 N N . GLU A 1 90 ? -1.479 0.450 6.208 1.00 93.25 90 GLU A N 1
ATOM 765 C CA . GLU A 1 90 ? -2.603 1.211 6.761 1.00 93.25 90 GLU A CA 1
ATOM 766 C C . GLU A 1 90 ? -3.717 0.315 7.316 1.00 93.25 90 GLU A C 1
ATOM 768 O O . GLU A 1 90 ? -4.377 0.681 8.282 1.00 93.25 90 GLU A O 1
ATOM 773 N N . SER A 1 91 ? -3.872 -0.903 6.789 1.00 94.88 91 SER A N 1
ATOM 774 C CA . SER A 1 91 ? -4.839 -1.888 7.295 1.00 94.88 91 SER A CA 1
ATOM 775 C C . SER A 1 91 ? -4.685 -2.167 8.799 1.00 94.88 91 SER A C 1
ATOM 777 O O . SER A 1 91 ? -5.677 -2.369 9.495 1.00 94.88 91 SER A O 1
ATOM 779 N N . GLN A 1 92 ? -3.459 -2.121 9.334 1.00 94.25 92 GLN A N 1
ATOM 780 C CA . GLN A 1 92 ? -3.194 -2.288 10.768 1.00 94.25 92 GLN A CA 1
ATOM 781 C C . GLN A 1 92 ? -3.638 -1.065 11.577 1.00 94.25 92 GLN A C 1
ATOM 783 O O . GLN A 1 92 ? -4.100 -1.213 12.707 1.00 94.25 92 GLN A O 1
ATOM 788 N N . ILE A 1 93 ? -3.537 0.132 10.994 1.00 95.75 93 ILE A N 1
ATOM 789 C CA . ILE A 1 93 ? -4.032 1.367 11.608 1.00 95.75 93 ILE A CA 1
ATOM 790 C C . ILE A 1 93 ? -5.560 1.345 11.658 1.00 95.75 93 ILE A C 1
ATOM 792 O O . ILE A 1 93 ? -6.126 1.576 12.722 1.00 95.75 93 ILE A O 1
ATOM 796 N N . VAL A 1 94 ? -6.225 0.970 10.559 1.00 95.81 94 VAL A N 1
ATOM 797 C CA . VAL A 1 94 ? -7.689 0.796 10.526 1.00 95.81 94 VAL A CA 1
ATOM 798 C C . VAL A 1 94 ? -8.135 -0.222 11.569 1.00 95.81 94 VAL A C 1
ATOM 800 O O . VAL A 1 94 ? -9.032 0.059 12.361 1.00 95.81 94 VAL A O 1
ATOM 803 N N . LYS A 1 95 ? -7.460 -1.375 11.640 1.00 95.94 95 LYS A N 1
ATOM 804 C CA . LYS A 1 95 ? -7.722 -2.391 12.665 1.00 95.94 95 LYS A CA 1
ATOM 805 C C . LYS A 1 95 ? -7.582 -1.810 14.075 1.00 95.94 95 LYS A C 1
ATOM 807 O O . LYS A 1 95 ? -8.467 -2.004 14.899 1.00 95.94 95 LYS A O 1
ATOM 812 N N . ALA A 1 96 ? -6.508 -1.072 14.359 1.00 96.62 96 ALA A N 1
ATOM 813 C CA . ALA A 1 96 ? -6.305 -0.444 15.664 1.00 96.62 96 ALA A CA 1
ATOM 814 C C . ALA A 1 96 ? -7.422 0.554 16.017 1.00 96.62 96 ALA A C 1
ATOM 816 O O . ALA A 1 96 ? -7.883 0.553 17.158 1.00 96.62 96 ALA A O 1
ATOM 817 N N . ILE A 1 97 ? -7.878 1.356 15.048 1.00 95.06 97 ILE A N 1
ATOM 818 C CA . ILE A 1 97 ? -8.995 2.296 15.216 1.00 95.06 97 ILE A CA 1
ATOM 819 C C . ILE A 1 97 ? -10.281 1.535 15.549 1.00 95.06 97 ILE A C 1
ATOM 821 O O . ILE A 1 97 ? -10.915 1.849 16.547 1.00 95.06 97 ILE A O 1
ATOM 825 N N . ILE A 1 98 ? -10.630 0.490 14.791 1.00 93.56 98 ILE A N 1
ATOM 826 C CA . ILE A 1 98 ? -11.838 -0.312 15.052 1.00 93.56 98 ILE A CA 1
ATOM 827 C C . ILE A 1 98 ? -11.818 -0.900 16.470 1.00 93.56 98 ILE A C 1
ATOM 829 O O . ILE A 1 98 ? -12.800 -0.806 17.203 1.00 93.56 98 ILE A O 1
ATOM 833 N N . TYR A 1 99 ? -10.685 -1.465 16.896 1.00 93.50 99 TYR A N 1
ATOM 834 C CA . TYR A 1 99 ? -10.545 -1.999 18.254 1.00 93.50 99 TYR A CA 1
ATOM 835 C C . TYR A 1 99 ? -10.601 -0.904 19.325 1.00 93.50 99 TYR A C 1
ATOM 837 O O . TYR A 1 99 ? -11.138 -1.134 20.409 1.00 93.50 99 TYR A O 1
ATOM 845 N N . PHE A 1 100 ? -10.091 0.291 19.024 1.00 92.31 100 PHE A N 1
ATOM 846 C CA . PHE A 1 100 ? -10.171 1.426 19.935 1.00 92.31 100 PHE A CA 1
ATOM 847 C C . PHE A 1 100 ? -11.622 1.883 20.126 1.00 92.31 100 PHE A C 1
ATOM 849 O O . PHE A 1 100 ? -12.064 2.017 21.266 1.00 92.31 100 PHE A O 1
ATOM 856 N N . GLU A 1 101 ? -12.374 2.037 19.032 1.00 88.50 101 GLU A N 1
ATOM 857 C CA . GLU A 1 101 ? -13.810 2.359 19.050 1.00 88.50 101 GLU A CA 1
ATOM 858 C C . GLU A 1 101 ? -14.618 1.282 19.791 1.00 88.50 101 GLU A C 1
ATOM 860 O O . GLU A 1 101 ? -15.574 1.581 20.500 1.00 88.50 101 GLU A O 1
ATOM 865 N N . ALA A 1 102 ? -14.191 0.019 19.724 1.00 86.75 102 ALA A N 1
ATOM 866 C CA . ALA A 1 102 ? -14.778 -1.078 20.492 1.00 86.75 102 ALA A CA 1
ATOM 867 C C . ALA A 1 102 ? -14.423 -1.070 21.991 1.00 86.75 102 ALA A C 1
ATOM 869 O O . ALA A 1 102 ? -14.802 -1.993 22.711 1.00 86.75 102 ALA A O 1
ATOM 870 N N . CYS A 1 103 ? -13.688 -0.066 22.477 1.00 87.62 103 CYS A N 1
ATOM 871 C CA . CYS A 1 103 ? -13.148 0.005 23.834 1.00 87.62 103 CYS A CA 1
ATOM 872 C C . CYS A 1 103 ? -12.188 -1.159 24.193 1.00 87.62 103 CYS A C 1
ATOM 874 O O . CYS A 1 103 ? -11.963 -1.448 25.372 1.00 87.62 103 CYS A O 1
ATOM 876 N N . ARG A 1 104 ? -11.589 -1.829 23.197 1.00 89.38 104 ARG A N 1
ATOM 877 C CA . ARG A 1 104 ? -10.644 -2.950 23.363 1.00 89.38 104 ARG A CA 1
ATOM 878 C C . ARG A 1 104 ? -9.204 -2.452 23.487 1.00 89.38 104 ARG A C 1
ATOM 880 O O . ARG A 1 104 ? -8.338 -2.737 22.662 1.00 89.38 104 ARG A O 1
ATOM 887 N N . TYR A 1 105 ? -8.954 -1.658 24.525 1.00 91.69 105 TYR A N 1
ATOM 888 C CA . TYR A 1 105 ? -7.683 -0.952 24.713 1.00 91.69 105 TYR A CA 1
ATOM 889 C C . TYR A 1 105 ? -6.435 -1.859 24.772 1.00 91.69 105 TYR A C 1
ATOM 891 O O . TYR A 1 105 ? -5.436 -1.497 24.137 1.00 91.69 105 TYR A O 1
ATOM 899 N N . PRO A 1 106 ? -6.447 -3.028 25.454 1.00 92.19 106 PRO A N 1
ATOM 900 C CA . PRO A 1 106 ? -5.297 -3.935 25.457 1.00 92.19 106 PRO A CA 1
ATOM 901 C C . PRO A 1 106 ? -4.952 -4.463 24.060 1.00 92.19 106 PRO A C 1
ATOM 903 O O . PRO A 1 106 ? -3.783 -4.472 23.669 1.00 92.19 106 PRO A O 1
ATOM 906 N 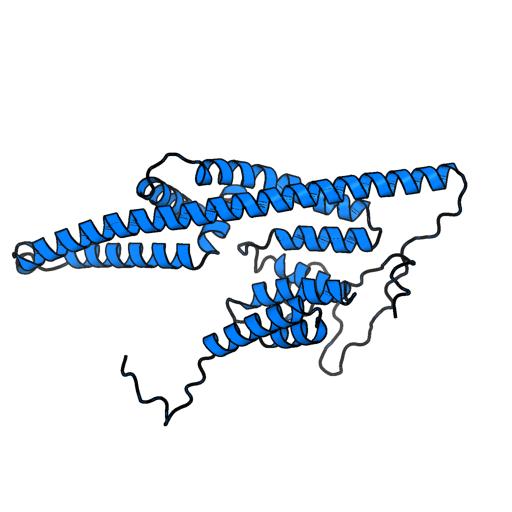N . GLU A 1 107 ? -5.959 -4.860 23.283 1.00 93.88 107 GLU A N 1
ATOM 907 C CA . GLU A 1 107 ? -5.787 -5.342 21.915 1.00 93.88 107 GLU A CA 1
ATOM 908 C C . GLU A 1 107 ? -5.341 -4.217 20.973 1.00 93.88 107 GLU A C 1
ATOM 910 O O . GLU A 1 107 ? -4.398 -4.410 20.204 1.00 93.88 107 GLU A O 1
ATOM 915 N N . THR A 1 108 ? -5.933 -3.019 21.076 1.00 95.81 108 THR A N 1
ATOM 916 C CA . THR A 1 108 ? -5.470 -1.834 20.336 1.00 95.81 108 THR A CA 1
ATOM 917 C C . THR A 1 108 ? -3.995 -1.561 20.615 1.00 95.81 108 THR A C 1
ATOM 919 O O . THR A 1 108 ? -3.222 -1.357 19.677 1.00 95.81 108 THR A O 1
ATOM 922 N N . ARG A 1 109 ? -3.571 -1.590 21.889 1.00 96.31 109 ARG A N 1
ATOM 923 C CA . ARG A 1 109 ? -2.160 -1.419 22.264 1.00 96.31 109 ARG A CA 1
ATOM 924 C C . ARG A 1 109 ? -1.281 -2.465 21.595 1.00 96.31 109 ARG A C 1
ATOM 926 O O . ARG A 1 109 ? -0.252 -2.098 21.040 1.00 96.31 109 ARG A O 1
ATOM 933 N N . ALA A 1 110 ? -1.677 -3.735 21.633 1.00 97.12 110 ALA A N 1
ATOM 934 C CA . ALA A 1 110 ? -0.904 -4.813 21.030 1.00 97.12 110 ALA A CA 1
ATOM 935 C C . ALA A 1 110 ? -0.727 -4.616 19.514 1.00 97.12 110 ALA A C 1
ATOM 937 O O . ALA A 1 110 ? 0.392 -4.748 19.018 1.00 97.12 110 ALA A O 1
ATOM 938 N N . ILE A 1 111 ? -1.795 -4.237 18.801 1.00 96.31 111 ILE A N 1
ATOM 939 C CA . ILE A 1 111 ? -1.760 -3.948 17.357 1.00 96.31 111 ILE A CA 1
ATOM 940 C C . ILE A 1 111 ? -0.813 -2.776 17.065 1.00 96.31 111 ILE A C 1
ATOM 942 O O . ILE A 1 111 ? 0.048 -2.870 16.191 1.00 96.31 111 ILE A O 1
ATOM 946 N N . VAL A 1 112 ? -0.939 -1.680 17.817 1.00 97.38 112 VAL A N 1
ATOM 947 C CA . VAL A 1 112 ? -0.118 -0.476 17.633 1.00 97.38 112 VAL A CA 1
ATOM 948 C C . VAL A 1 112 ? 1.350 -0.729 17.966 1.00 97.38 112 VAL A C 1
ATOM 950 O O . VAL A 1 112 ? 2.229 -0.322 17.210 1.00 97.38 112 VAL A O 1
ATOM 953 N N . ASP A 1 113 ? 1.639 -1.414 19.071 1.00 96.88 113 ASP A N 1
ATOM 954 C CA . ASP A 1 113 ? 3.008 -1.756 19.454 1.00 96.88 113 ASP A CA 1
ATOM 955 C C . ASP A 1 113 ? 3.663 -2.644 18.402 1.00 96.88 113 ASP A C 1
ATOM 957 O O . ASP A 1 113 ? 4.825 -2.443 18.051 1.00 96.88 113 ASP A O 1
ATOM 961 N N . ASP A 1 114 ? 2.911 -3.595 17.860 1.00 94.12 114 ASP A N 1
ATOM 962 C CA . ASP A 1 114 ? 3.386 -4.445 16.786 1.00 94.12 114 ASP A CA 1
ATOM 963 C C . ASP A 1 114 ? 3.636 -3.675 15.482 1.00 94.12 114 ASP A C 1
ATOM 965 O O . ASP A 1 114 ? 4.679 -3.858 14.849 1.00 94.12 114 ASP A O 1
ATOM 969 N N . PHE A 1 115 ? 2.749 -2.745 15.120 1.00 94.38 115 PHE A N 1
ATOM 970 C CA . PHE A 1 115 ? 2.954 -1.841 13.989 1.00 94.38 115 PHE A CA 1
ATOM 971 C C . PHE A 1 115 ? 4.229 -1.000 14.159 1.00 94.38 115 PHE A C 1
ATOM 973 O O . PHE A 1 115 ? 5.076 -0.961 13.265 1.00 94.38 115 PHE A O 1
ATOM 980 N N . LEU A 1 116 ? 4.413 -0.370 15.324 1.00 95.25 116 LEU A N 1
ATOM 981 C CA . LEU A 1 116 ? 5.597 0.437 15.623 1.00 95.25 116 LEU A CA 1
ATOM 982 C C . LEU A 1 116 ? 6.876 -0.406 15.559 1.00 95.25 116 LEU A C 1
ATOM 984 O O . LEU A 1 116 ? 7.855 0.028 14.949 1.00 95.25 116 LEU A O 1
ATOM 988 N N . ARG A 1 117 ? 6.879 -1.619 16.131 1.00 92.38 117 ARG A N 1
ATOM 989 C CA . ARG A 1 117 ? 8.031 -2.535 16.058 1.00 92.38 117 ARG A CA 1
ATOM 990 C C . ARG A 1 117 ? 8.387 -2.888 14.615 1.00 92.38 117 ARG A C 1
ATOM 992 O O . ARG A 1 117 ? 9.557 -2.788 14.250 1.00 92.38 117 ARG A O 1
ATOM 999 N N . ARG A 1 118 ? 7.394 -3.267 13.801 1.00 87.69 118 ARG A N 1
ATOM 1000 C CA . ARG A 1 118 ? 7.598 -3.681 12.404 1.00 87.69 118 ARG A CA 1
ATOM 1001 C C . ARG A 1 118 ? 8.085 -2.529 11.526 1.00 87.69 118 ARG A C 1
ATOM 1003 O O . ARG A 1 118 ? 9.078 -2.665 10.815 1.00 87.69 118 ARG A O 1
ATOM 1010 N N . TYR A 1 119 ? 7.428 -1.372 11.587 1.00 90.75 119 TYR A N 1
ATOM 1011 C CA . TYR A 1 119 ? 7.646 -0.309 10.602 1.00 90.75 119 TYR A CA 1
ATOM 1012 C C . TYR A 1 119 ? 8.710 0.725 10.989 1.00 90.75 119 TYR A C 1
ATOM 1014 O O . TYR A 1 119 ? 9.200 1.426 10.107 1.00 90.75 119 TYR A O 1
ATOM 1022 N N . THR A 1 120 ? 9.161 0.795 12.248 1.00 91.81 120 THR A N 1
ATOM 1023 C CA . THR A 1 120 ? 10.244 1.728 12.636 1.00 91.81 120 THR A CA 1
ATOM 1024 C C . THR A 1 120 ? 11.564 1.411 11.919 1.00 91.81 120 THR A C 1
ATOM 1026 O O . THR A 1 120 ? 12.226 2.311 11.391 1.00 91.81 120 THR A O 1
ATOM 1029 N N . ARG A 1 121 ? 11.945 0.126 11.851 1.00 89.19 121 ARG A N 1
ATOM 1030 C CA . ARG A 1 121 ? 13.162 -0.305 11.137 1.00 89.19 121 ARG A CA 1
ATOM 1031 C C . ARG A 1 121 ? 13.022 -0.087 9.629 1.00 89.19 121 ARG A C 1
ATOM 1033 O O . ARG A 1 121 ? 13.944 0.425 9.004 1.00 89.19 121 ARG A O 1
ATOM 1040 N N . VAL A 1 122 ? 11.848 -0.381 9.070 1.00 88.88 122 VAL A N 1
ATOM 1041 C CA . VAL A 1 122 ? 11.541 -0.159 7.648 1.00 88.88 122 VAL A CA 1
ATOM 1042 C C . VAL A 1 122 ? 11.654 1.321 7.278 1.00 88.88 122 VAL A C 1
ATOM 1044 O O . VAL A 1 122 ? 12.323 1.647 6.305 1.00 88.88 122 VAL A O 1
ATOM 1047 N N . VAL A 1 123 ? 11.082 2.228 8.077 1.00 91.44 123 VAL A N 1
ATOM 1048 C CA . VAL A 1 123 ? 11.190 3.680 7.847 1.00 91.44 123 VAL A CA 1
ATOM 1049 C C . VAL A 1 123 ? 12.639 4.147 7.870 1.00 91.44 123 VAL A C 1
ATOM 1051 O O . VAL A 1 123 ? 13.007 4.989 7.060 1.00 91.44 123 VAL A O 1
ATOM 1054 N N . THR A 1 124 ? 13.476 3.579 8.739 1.00 92.06 124 THR A N 1
ATOM 1055 C CA . THR A 1 124 ? 14.902 3.926 8.796 1.00 92.06 124 THR A CA 1
ATOM 1056 C C . THR A 1 124 ? 15.633 3.521 7.514 1.00 92.06 124 THR A C 1
ATOM 1058 O O . THR A 1 124 ? 16.440 4.294 7.002 1.00 92.06 124 THR A O 1
ATOM 1061 N N . GLU A 1 125 ? 15.343 2.345 6.955 1.00 90.06 125 GLU A N 1
ATOM 1062 C CA . GLU A 1 125 ? 15.947 1.922 5.684 1.00 90.06 125 GLU A CA 1
ATOM 1063 C C . GLU A 1 125 ? 15.391 2.696 4.481 1.00 90.06 125 GLU A C 1
ATOM 1065 O O . GLU A 1 125 ? 16.156 3.104 3.607 1.00 90.06 125 GLU A O 1
ATOM 1070 N N . ILE A 1 126 ? 14.083 2.973 4.455 1.00 91.38 126 ILE A N 1
ATOM 1071 C CA . ILE A 1 126 ? 13.469 3.819 3.422 1.00 91.38 126 ILE A CA 1
ATOM 1072 C C . ILE A 1 126 ? 14.069 5.226 3.458 1.00 91.38 126 ILE A C 1
ATOM 1074 O O . ILE A 1 126 ? 14.357 5.778 2.401 1.00 91.38 126 ILE A O 1
ATOM 1078 N N . ASP A 1 127 ? 14.300 5.799 4.642 1.00 93.88 127 ASP A N 1
ATOM 1079 C CA . ASP A 1 127 ? 14.887 7.134 4.797 1.00 93.88 127 ASP A CA 1
ATOM 1080 C C . ASP A 1 127 ? 16.284 7.213 4.164 1.00 93.88 127 ASP A C 1
ATOM 1082 O O . ASP A 1 127 ? 16.565 8.143 3.408 1.00 93.88 127 ASP A O 1
ATOM 1086 N N . LYS A 1 128 ? 17.122 6.181 4.357 1.00 91.88 128 LYS A N 1
ATOM 1087 C CA . LYS A 1 128 ? 18.440 6.082 3.704 1.00 91.88 128 LYS A CA 1
ATOM 1088 C C . LYS A 1 128 ? 18.341 6.051 2.179 1.00 91.88 128 LYS A C 1
ATOM 1090 O O . LYS A 1 128 ? 19.212 6.598 1.509 1.00 91.88 128 LYS A O 1
ATOM 1095 N N . ILE A 1 129 ? 17.324 5.386 1.628 1.00 90.50 129 ILE A N 1
ATOM 1096 C CA . ILE A 1 129 ? 17.111 5.279 0.178 1.00 90.50 129 ILE A CA 1
ATOM 1097 C C . ILE A 1 129 ? 16.572 6.601 -0.378 1.00 90.50 129 ILE A C 1
ATOM 1099 O O . ILE A 1 129 ? 17.151 7.147 -1.316 1.00 90.50 129 ILE A O 1
ATOM 1103 N N . ALA A 1 130 ? 15.499 7.122 0.218 1.00 91.81 130 ALA A N 1
ATOM 1104 C CA . ALA A 1 130 ? 14.819 8.343 -0.200 1.00 91.81 130 ALA A CA 1
ATOM 1105 C C . ALA A 1 130 ? 15.748 9.566 -0.135 1.00 91.81 130 ALA A C 1
ATOM 1107 O O . ALA A 1 130 ? 15.838 10.325 -1.094 1.00 91.81 130 ALA A O 1
ATOM 1108 N N . ASN A 1 131 ? 16.511 9.711 0.953 1.00 93.25 131 ASN A N 1
ATOM 1109 C CA . ASN A 1 131 ? 17.422 10.841 1.161 1.00 93.25 131 ASN A CA 1
ATOM 1110 C C . ASN A 1 131 ? 18.850 10.584 0.645 1.00 93.25 131 ASN A C 1
ATOM 1112 O O . ASN A 1 131 ? 19.762 11.370 0.927 1.00 93.25 131 ASN A O 1
ATOM 1116 N N . SER A 1 132 ? 19.083 9.487 -0.085 1.00 91.06 132 SER A N 1
ATOM 1117 C CA . SER A 1 132 ? 20.409 9.173 -0.624 1.00 91.06 132 SER A CA 1
ATOM 1118 C C . SER A 1 132 ? 20.892 10.268 -1.580 1.00 91.06 132 SER A C 1
ATOM 1120 O O . SER A 1 132 ? 20.123 10.807 -2.365 1.00 91.06 132 SER A O 1
ATOM 1122 N N . LYS A 1 133 ? 22.193 10.571 -1.591 1.00 93.31 133 LYS A N 1
ATOM 1123 C CA . LYS A 1 133 ? 22.815 11.449 -2.605 1.00 93.31 133 LYS A CA 1
ATOM 1124 C C . LYS A 1 133 ? 23.411 10.677 -3.785 1.00 93.31 133 LYS A C 1
ATOM 1126 O O . LYS A 1 133 ? 24.099 11.262 -4.617 1.00 93.31 133 LYS A O 1
ATOM 1131 N N . GLU A 1 134 ? 23.194 9.365 -3.838 1.00 93.44 134 GLU A N 1
ATOM 1132 C CA . GLU A 1 134 ? 23.634 8.531 -4.954 1.00 93.44 134 GLU A CA 1
ATOM 1133 C C . GLU A 1 134 ? 23.000 9.002 -6.264 1.00 93.44 134 GLU A C 1
ATOM 1135 O O . GLU A 1 134 ? 21.876 9.508 -6.272 1.00 93.44 134 GLU A O 1
ATOM 1140 N N . ALA A 1 135 ? 23.712 8.818 -7.375 1.00 95.50 135 ALA A N 1
ATOM 1141 C CA . ALA A 1 135 ? 23.147 9.051 -8.698 1.00 95.50 135 ALA A CA 1
ATOM 1142 C C . ALA A 1 135 ? 21.956 8.094 -8.943 1.00 95.50 135 ALA A C 1
ATOM 1144 O O . ALA A 1 135 ? 21.990 6.965 -8.433 1.00 95.50 135 ALA A O 1
ATOM 1145 N N . PRO A 1 136 ? 20.904 8.508 -9.676 1.00 94.56 136 PRO A N 1
ATOM 1146 C CA . PRO A 1 136 ? 19.711 7.685 -9.890 1.00 94.56 136 PRO A CA 1
ATOM 1147 C C . PRO A 1 136 ? 20.015 6.288 -10.441 1.00 94.56 136 PRO A C 1
ATOM 1149 O O . PRO A 1 136 ? 19.443 5.307 -9.975 1.00 94.56 136 PRO A O 1
ATOM 1152 N N . GLU A 1 137 ? 20.975 6.179 -11.353 1.00 94.12 137 GLU A N 1
ATOM 1153 C CA . GLU A 1 137 ? 21.378 4.924 -11.985 1.00 94.12 137 GLU A CA 1
ATOM 1154 C C . GLU A 1 137 ? 21.922 3.928 -10.955 1.00 94.12 137 GLU A C 1
ATOM 1156 O O . GLU A 1 137 ? 21.497 2.776 -10.902 1.00 94.12 137 GLU A O 1
ATOM 1161 N N . LYS A 1 138 ? 22.799 4.399 -10.058 1.00 94.38 138 LYS A N 1
ATOM 1162 C CA . LYS A 1 138 ? 23.366 3.577 -8.977 1.00 94.38 138 LYS A CA 1
ATOM 1163 C C . LYS A 1 138 ? 22.299 3.130 -7.984 1.00 94.38 138 LYS A C 1
ATOM 1165 O O . LYS A 1 138 ? 22.349 2.013 -7.473 1.00 94.38 138 LYS A O 1
ATOM 1170 N N . LEU A 1 139 ? 21.333 4.008 -7.706 1.00 91.56 139 LEU A N 1
ATOM 1171 C CA . LEU A 1 139 ? 20.199 3.670 -6.855 1.00 91.56 139 LEU A CA 1
ATOM 1172 C C . LEU A 1 139 ? 19.371 2.550 -7.489 1.00 91.56 139 LEU A C 1
ATOM 1174 O O . LEU A 1 139 ? 19.078 1.567 -6.811 1.00 91.56 139 LEU A O 1
ATOM 1178 N N . TYR A 1 140 ? 19.032 2.678 -8.774 1.00 91.00 140 TYR A N 1
ATOM 1179 C CA . TYR A 1 140 ? 18.301 1.650 -9.510 1.00 91.00 140 TYR A CA 1
ATOM 1180 C C . TYR A 1 140 ? 19.035 0.306 -9.480 1.00 91.00 140 TYR A C 1
ATOM 1182 O O . TYR A 1 140 ? 18.442 -0.697 -9.088 1.00 91.00 140 TYR A O 1
ATOM 1190 N N . GLU A 1 141 ? 20.332 0.290 -9.799 1.00 90.38 141 GLU A N 1
ATOM 1191 C CA . GLU A 1 141 ? 21.159 -0.922 -9.766 1.00 90.38 141 GLU A CA 1
ATOM 1192 C C . GLU A 1 141 ? 21.126 -1.595 -8.389 1.00 90.38 141 GLU A C 1
ATOM 1194 O O . GLU A 1 141 ? 20.892 -2.802 -8.291 1.00 90.38 141 GLU A O 1
ATOM 1199 N N . ARG A 1 142 ? 21.283 -0.819 -7.308 1.00 88.50 142 ARG A N 1
ATOM 1200 C CA . ARG A 1 142 ? 21.213 -1.342 -5.938 1.00 88.50 142 ARG A CA 1
ATOM 1201 C C . ARG A 1 142 ? 19.845 -1.944 -5.624 1.00 88.50 142 ARG A C 1
ATOM 1203 O O . ARG A 1 142 ? 19.781 -3.035 -5.062 1.00 88.50 142 ARG A O 1
ATOM 1210 N N . ILE A 1 143 ? 18.752 -1.259 -5.967 1.00 87.12 143 ILE A N 1
ATOM 1211 C CA . ILE A 1 143 ? 17.393 -1.769 -5.723 1.00 87.12 143 ILE A CA 1
ATOM 1212 C C . ILE A 1 143 ? 17.129 -3.030 -6.554 1.00 87.12 143 ILE A C 1
ATOM 1214 O O . ILE A 1 143 ? 16.600 -4.004 -6.022 1.00 87.12 143 ILE A O 1
ATOM 1218 N N . ALA A 1 144 ? 17.563 -3.069 -7.813 1.00 86.12 144 ALA A N 1
ATOM 1219 C CA . ALA A 1 144 ? 17.462 -4.255 -8.658 1.00 86.12 144 ALA A CA 1
ATOM 1220 C C . ALA A 1 144 ? 18.262 -5.443 -8.085 1.00 86.12 144 ALA A C 1
ATOM 1222 O O . ALA A 1 144 ? 17.799 -6.584 -8.138 1.00 86.12 144 ALA A O 1
ATOM 1223 N N . MET A 1 145 ? 19.435 -5.197 -7.485 1.00 84.50 145 MET A N 1
ATOM 1224 C CA . MET A 1 145 ? 20.198 -6.228 -6.767 1.00 84.50 145 MET A CA 1
ATOM 1225 C C . MET A 1 145 ? 19.447 -6.746 -5.536 1.00 84.50 145 MET A C 1
ATOM 1227 O O . MET A 1 145 ? 19.377 -7.958 -5.341 1.00 84.50 145 MET A O 1
ATOM 1231 N N . LEU A 1 146 ? 18.839 -5.859 -4.739 1.00 82.50 146 LEU A N 1
ATOM 1232 C CA . LEU A 1 146 ? 18.021 -6.255 -3.586 1.00 82.50 146 LEU A CA 1
ATOM 1233 C C . LEU A 1 146 ? 16.805 -7.088 -4.010 1.00 82.50 146 LEU A C 1
ATOM 1235 O O . LEU A 1 146 ? 16.515 -8.100 -3.380 1.00 82.50 146 LEU A O 1
ATOM 1239 N N . GLN A 1 147 ? 16.136 -6.719 -5.106 1.00 78.81 147 GLN A N 1
ATOM 1240 C CA . GLN A 1 147 ? 15.021 -7.491 -5.666 1.00 78.81 147 GLN A CA 1
ATOM 1241 C C . GLN A 1 147 ? 15.449 -8.904 -6.082 1.00 78.81 147 GLN A C 1
ATOM 1243 O O . GLN A 1 147 ? 14.734 -9.864 -5.807 1.00 78.81 147 GLN A O 1
ATOM 1248 N N . LYS A 1 148 ? 16.628 -9.048 -6.703 1.00 78.75 148 LYS A N 1
ATOM 1249 C CA . LYS A 1 148 ? 17.185 -10.359 -7.074 1.00 78.75 148 LYS A CA 1
ATOM 1250 C C . LYS A 1 148 ? 17.582 -11.188 -5.845 1.00 78.75 148 LYS A C 1
ATOM 1252 O O . LYS A 1 148 ? 17.347 -12.391 -5.831 1.00 78.75 148 LYS A O 1
ATOM 1257 N N . ALA A 1 149 ? 18.148 -10.557 -4.815 1.00 74.00 149 ALA A N 1
ATOM 1258 C CA . ALA A 1 149 ? 18.570 -11.224 -3.581 1.00 74.00 149 ALA A CA 1
ATOM 1259 C C . ALA A 1 149 ? 17.392 -11.642 -2.679 1.00 74.00 149 ALA A C 1
ATOM 1261 O O . ALA A 1 149 ? 17.466 -12.665 -1.999 1.00 74.00 149 ALA A O 1
ATOM 1262 N N . ALA A 1 150 ? 16.285 -10.895 -2.703 1.00 66.88 150 ALA A N 1
ATOM 1263 C CA . ALA A 1 150 ? 15.092 -11.180 -1.904 1.00 66.88 150 ALA A CA 1
ATOM 1264 C C . ALA A 1 150 ? 14.381 -12.491 -2.281 1.00 66.88 150 ALA A C 1
ATOM 1266 O O . ALA A 1 150 ? 13.583 -12.990 -1.495 1.00 66.88 150 ALA A O 1
ATOM 1267 N N . GLY A 1 151 ? 14.707 -13.100 -3.429 1.00 57.25 151 GLY A N 1
ATOM 1268 C CA . GLY A 1 151 ? 14.233 -14.439 -3.798 1.00 57.25 151 GLY A CA 1
ATOM 1269 C C . GLY A 1 151 ? 14.691 -15.567 -2.859 1.00 57.25 151 GLY A C 1
ATOM 1270 O O . GLY A 1 151 ? 14.183 -16.678 -2.983 1.00 57.25 151 GLY A O 1
ATOM 1271 N N . GLY A 1 152 ? 15.617 -15.299 -1.927 1.00 54.50 152 GLY A N 1
ATOM 1272 C CA . GLY A 1 152 ? 16.086 -16.264 -0.923 1.00 54.50 152 GLY A CA 1
ATOM 1273 C C . GLY A 1 152 ? 16.374 -15.677 0.464 1.00 54.50 152 GLY A C 1
ATOM 1274 O O . GLY A 1 152 ? 17.049 -16.332 1.254 1.00 54.50 152 GLY A O 1
ATOM 1275 N N . ALA A 1 153 ? 15.924 -14.453 0.761 1.00 52.56 153 ALA A N 1
ATOM 1276 C CA . ALA A 1 153 ? 16.204 -13.788 2.035 1.00 52.56 153 ALA A CA 1
ATOM 1277 C C . ALA A 1 153 ? 15.020 -13.899 3.009 1.00 52.56 153 ALA A C 1
ATOM 1279 O O . ALA A 1 153 ? 13.923 -13.446 2.699 1.00 52.56 153 ALA A O 1
ATOM 1280 N N . ASP A 1 154 ? 15.292 -14.416 4.208 1.00 56.34 154 ASP A N 1
ATOM 1281 C CA . ASP A 1 154 ? 14.370 -14.489 5.357 1.00 56.34 154 ASP A CA 1
ATOM 1282 C C . ASP A 1 154 ? 14.319 -13.158 6.158 1.00 56.34 154 ASP A C 1
ATOM 1284 O O . ASP A 1 154 ? 13.741 -13.070 7.238 1.00 56.34 154 ASP A O 1
ATOM 1288 N N . ASP A 1 155 ? 14.975 -12.093 5.663 1.00 65.38 155 ASP A N 1
ATOM 1289 C CA . ASP A 1 155 ? 14.975 -10.776 6.315 1.00 65.38 155 ASP A CA 1
ATOM 1290 C C . ASP A 1 155 ? 13.700 -9.990 5.974 1.00 65.38 155 ASP A C 1
ATOM 1292 O O . ASP A 1 155 ? 13.552 -9.434 4.881 1.00 65.38 155 ASP A O 1
ATOM 1296 N N . ASP A 1 156 ? 12.817 -9.894 6.969 1.00 74.50 156 ASP A N 1
ATOM 1297 C CA . ASP A 1 156 ? 11.530 -9.188 6.931 1.00 74.50 156 ASP A CA 1
ATOM 1298 C C . ASP A 1 156 ? 11.638 -7.752 6.381 1.00 74.50 156 ASP A C 1
ATOM 1300 O O . ASP A 1 156 ? 10.773 -7.288 5.638 1.00 74.50 156 ASP A O 1
ATOM 1304 N N . VAL A 1 157 ? 12.728 -7.036 6.678 1.00 76.38 157 VAL A N 1
ATOM 1305 C CA . VAL A 1 157 ? 12.904 -5.649 6.216 1.00 76.38 157 VAL A CA 1
ATOM 1306 C C . VAL A 1 157 ? 13.219 -5.591 4.725 1.00 76.38 157 VAL A C 1
ATOM 1308 O O . VAL A 1 157 ? 12.599 -4.809 4.003 1.00 76.38 157 VAL A O 1
ATOM 1311 N N . THR A 1 158 ? 14.142 -6.426 4.246 1.00 73.25 158 THR A N 1
ATOM 1312 C CA . THR A 1 158 ? 14.484 -6.513 2.820 1.00 73.25 158 THR A CA 1
ATOM 1313 C C . THR A 1 158 ? 13.271 -6.935 1.986 1.00 73.25 158 THR A C 1
ATOM 1315 O O . THR A 1 158 ? 12.985 -6.305 0.965 1.00 73.25 158 THR A O 1
ATOM 1318 N N . ALA A 1 159 ? 12.503 -7.928 2.449 1.00 74.12 159 ALA A N 1
ATOM 1319 C CA . ALA A 1 159 ? 11.273 -8.365 1.788 1.00 74.12 159 ALA A CA 1
ATOM 1320 C C . ALA A 1 159 ? 10.243 -7.225 1.670 1.00 74.12 159 ALA A C 1
ATOM 1322 O O . ALA A 1 159 ? 9.687 -6.997 0.592 1.00 74.12 159 ALA A O 1
ATOM 1323 N N . ARG A 1 160 ? 10.048 -6.437 2.739 1.00 76.44 160 ARG A N 1
ATOM 1324 C CA . ARG A 1 160 ? 9.148 -5.268 2.737 1.00 76.44 160 ARG A CA 1
ATOM 1325 C C . ARG A 1 160 ? 9.610 -4.159 1.792 1.00 76.44 160 ARG A C 1
ATOM 1327 O O . ARG A 1 160 ? 8.779 -3.582 1.095 1.00 76.44 160 ARG A O 1
ATOM 1334 N N . LEU A 1 161 ? 10.910 -3.857 1.742 1.00 77.38 161 LEU A N 1
ATOM 1335 C CA . LEU A 1 161 ? 11.464 -2.857 0.815 1.00 77.38 161 LEU A CA 1
ATOM 1336 C C . LEU A 1 161 ? 11.264 -3.269 -0.649 1.00 77.38 161 LEU A C 1
ATOM 1338 O O . LEU A 1 161 ? 10.939 -2.433 -1.493 1.00 77.38 161 LEU A O 1
ATOM 1342 N N . VAL A 1 162 ? 11.437 -4.558 -0.944 1.00 77.00 162 VAL A N 1
ATOM 1343 C CA . VAL A 1 162 ? 11.213 -5.116 -2.281 1.00 77.00 162 VAL A CA 1
ATOM 1344 C C . VAL A 1 162 ? 9.733 -5.091 -2.653 1.00 77.00 162 VAL A C 1
ATOM 1346 O O . VAL A 1 162 ? 9.407 -4.610 -3.737 1.00 77.00 162 VAL A O 1
ATOM 1349 N N . SER A 1 163 ? 8.844 -5.527 -1.756 1.00 76.19 163 SER A N 1
ATOM 1350 C CA . SER A 1 163 ? 7.388 -5.435 -1.939 1.00 76.19 163 SER A CA 1
ATOM 1351 C C . SER A 1 163 ? 6.956 -3.993 -2.233 1.00 76.19 163 SER A C 1
ATOM 1353 O O . SER A 1 163 ? 6.281 -3.741 -3.227 1.00 76.19 163 SER A O 1
ATOM 1355 N N . LEU A 1 164 ? 7.452 -3.021 -1.463 1.00 78.62 164 LEU A N 1
ATOM 1356 C CA . LEU A 1 164 ? 7.157 -1.600 -1.655 1.00 78.62 164 LEU A CA 1
ATOM 1357 C C . LEU A 1 164 ? 7.562 -1.087 -3.044 1.00 78.62 164 LEU A C 1
ATOM 1359 O O . LEU A 1 164 ? 6.803 -0.344 -3.673 1.00 78.62 164 LEU A O 1
ATOM 1363 N N . ALA A 1 165 ? 8.750 -1.470 -3.524 1.00 76.81 165 ALA A N 1
ATOM 1364 C CA . ALA A 1 165 ? 9.232 -1.085 -4.848 1.00 76.81 165 ALA A CA 1
ATOM 1365 C C . ALA A 1 165 ? 8.428 -1.757 -5.976 1.00 76.81 165 ALA A C 1
ATOM 1367 O O . ALA A 1 165 ? 8.144 -1.124 -6.988 1.00 76.81 165 ALA A O 1
ATOM 1368 N N . LEU A 1 166 ? 8.044 -3.026 -5.805 1.00 75.88 166 LEU A N 1
ATOM 1369 C CA . LEU A 1 166 ? 7.308 -3.805 -6.808 1.00 75.88 166 LEU A CA 1
ATOM 1370 C C . LEU A 1 166 ? 5.798 -3.533 -6.826 1.00 75.88 166 LEU A C 1
ATOM 1372 O O . LEU A 1 166 ? 5.149 -3.797 -7.838 1.00 75.88 166 LEU A O 1
ATOM 1376 N N . ALA A 1 167 ? 5.236 -2.997 -5.745 1.00 76.38 167 ALA A N 1
ATOM 1377 C CA . ALA A 1 167 ? 3.828 -2.622 -5.676 1.00 76.38 167 ALA A CA 1
ATOM 1378 C C . ALA A 1 167 ? 3.497 -1.404 -6.559 1.00 76.38 167 ALA A C 1
ATOM 1380 O O . ALA A 1 167 ? 2.339 -1.200 -6.913 1.00 76.38 167 ALA A O 1
ATOM 1381 N N . ASP A 1 168 ? 4.485 -0.580 -6.927 1.00 86.62 168 ASP A N 1
ATOM 1382 C CA . ASP A 1 168 ? 4.242 0.633 -7.707 1.00 86.62 168 ASP A CA 1
ATOM 1383 C C . ASP A 1 168 ? 4.234 0.375 -9.229 1.00 86.62 168 ASP A C 1
ATOM 1385 O O . ASP A 1 168 ? 5.248 -0.057 -9.789 1.00 86.62 168 ASP A O 1
ATOM 1389 N N . PRO A 1 169 ? 3.132 0.683 -9.943 1.00 86.94 169 PRO A N 1
ATOM 1390 C CA . PRO A 1 169 ? 3.050 0.469 -11.386 1.00 86.94 169 PRO A CA 1
ATOM 1391 C C . PRO A 1 169 ? 4.075 1.267 -12.203 1.00 86.94 169 PRO A C 1
ATOM 1393 O O . PRO A 1 169 ? 4.519 0.779 -13.244 1.00 86.94 169 PRO A O 1
ATOM 1396 N N . GLN A 1 170 ? 4.468 2.469 -11.763 1.00 91.19 170 GLN A N 1
ATOM 1397 C CA . GLN A 1 170 ? 5.437 3.299 -12.488 1.00 91.19 170 GLN A CA 1
ATOM 1398 C C . GLN A 1 170 ? 6.843 2.715 -12.359 1.00 91.19 170 GLN A C 1
ATOM 1400 O O . GLN A 1 170 ? 7.555 2.619 -13.357 1.00 91.19 170 GLN A O 1
ATOM 1405 N N . VAL A 1 171 ? 7.214 2.260 -11.159 1.00 91.38 171 VAL A N 1
ATOM 1406 C CA . VAL A 1 171 ? 8.489 1.562 -10.927 1.00 91.38 171 VAL A CA 1
ATOM 1407 C C . VAL A 1 171 ? 8.547 0.261 -11.726 1.00 91.38 171 VAL A C 1
ATOM 1409 O O . VAL A 1 171 ? 9.546 0.012 -12.402 1.00 91.38 171 VAL A O 1
ATOM 1412 N N . ARG A 1 172 ? 7.472 -0.545 -11.713 1.00 89.25 172 ARG A N 1
ATOM 1413 C CA . ARG A 1 172 ? 7.387 -1.770 -12.528 1.00 89.25 172 ARG A CA 1
ATOM 1414 C C . ARG A 1 172 ? 7.569 -1.476 -14.013 1.00 89.25 172 ARG A C 1
ATOM 1416 O O . ARG A 1 172 ? 8.420 -2.087 -14.645 1.00 89.25 172 ARG A O 1
ATOM 1423 N N . THR A 1 173 ? 6.835 -0.498 -14.541 1.00 92.12 173 THR A N 1
ATOM 1424 C CA . THR A 1 173 ? 6.918 -0.114 -15.958 1.00 92.12 173 THR A CA 1
ATOM 1425 C C . THR A 1 173 ? 8.325 0.352 -16.328 1.00 92.12 173 THR A C 1
ATOM 1427 O O . THR A 1 173 ? 8.876 -0.103 -17.326 1.00 92.12 173 THR A O 1
ATOM 1430 N N . ALA A 1 174 ? 8.938 1.216 -15.513 1.00 93.62 174 ALA A N 1
ATOM 1431 C CA . ALA A 1 174 ? 10.290 1.710 -15.765 1.00 93.62 174 ALA A CA 1
ATOM 1432 C C . ALA A 1 174 ? 11.324 0.571 -15.768 1.00 93.62 174 ALA A C 1
ATOM 1434 O O . ALA A 1 174 ? 12.171 0.503 -16.657 1.00 93.62 174 ALA A O 1
ATOM 1435 N N . ARG A 1 175 ? 11.212 -0.370 -14.822 1.00 92.12 175 ARG A N 1
ATOM 1436 C CA . ARG A 1 175 ? 12.040 -1.582 -14.786 1.00 92.12 175 ARG A CA 1
ATOM 1437 C C . ARG A 1 175 ? 11.838 -2.441 -16.034 1.00 92.12 175 ARG A C 1
ATOM 1439 O O . ARG A 1 175 ? 12.815 -2.892 -16.620 1.00 92.12 175 ARG A O 1
ATOM 1446 N N . ASP A 1 176 ? 10.594 -2.680 -16.436 1.00 93.25 176 ASP A N 1
ATOM 1447 C CA . ASP A 1 176 ? 10.287 -3.547 -17.576 1.00 93.25 176 ASP A CA 1
ATOM 1448 C C . ASP A 1 176 ? 10.849 -2.970 -18.882 1.00 93.25 176 ASP A C 1
ATOM 1450 O O . ASP A 1 176 ? 11.392 -3.716 -19.694 1.00 93.25 176 ASP A O 1
ATOM 1454 N N . VAL A 1 177 ? 10.816 -1.644 -19.050 1.00 95.56 177 VAL A N 1
ATOM 1455 C CA . VAL A 1 177 ? 11.467 -0.954 -20.177 1.00 95.56 177 VAL A CA 1
ATOM 1456 C C . VAL A 1 177 ? 12.984 -1.159 -20.156 1.00 95.56 177 VAL A C 1
ATOM 1458 O O . VAL A 1 177 ? 13.570 -1.475 -21.191 1.00 95.56 177 VAL A O 1
ATOM 1461 N N . VAL A 1 178 ? 13.628 -1.032 -18.991 1.00 95.69 178 VAL A N 1
ATOM 1462 C CA . VAL A 1 178 ? 15.072 -1.294 -18.854 1.00 95.69 178 VAL A CA 1
ATOM 1463 C C . VAL A 1 178 ? 15.402 -2.732 -19.258 1.00 95.69 178 VAL A C 1
ATOM 1465 O O . VAL A 1 178 ? 16.288 -2.941 -20.084 1.00 95.69 178 VAL A O 1
ATOM 1468 N N . VAL A 1 179 ? 14.657 -3.714 -18.743 1.00 94.75 179 VAL A N 1
ATOM 1469 C CA . VAL A 1 179 ? 14.858 -5.137 -19.066 1.00 94.75 179 VAL A CA 1
ATOM 1470 C C . VAL A 1 179 ? 14.667 -5.403 -20.562 1.00 94.75 179 VAL A C 1
ATOM 1472 O O . VAL A 1 179 ? 15.469 -6.112 -21.165 1.00 94.75 179 VAL A O 1
ATOM 1475 N N . GLN A 1 180 ? 13.663 -4.790 -21.196 1.00 96.88 180 GLN A N 1
ATOM 1476 C CA . GLN A 1 180 ? 13.444 -4.927 -22.639 1.00 96.88 180 GLN A CA 1
ATOM 1477 C C . GLN A 1 180 ? 14.637 -4.428 -23.463 1.00 96.88 180 GLN A C 1
ATOM 1479 O O . GLN A 1 180 ? 15.023 -5.081 -24.432 1.00 96.88 180 GLN A O 1
ATOM 1484 N N . ILE A 1 181 ? 15.246 -3.301 -23.086 1.00 97.06 181 ILE A N 1
ATOM 1485 C CA . ILE A 1 181 ? 16.427 -2.769 -23.784 1.00 97.06 181 ILE A CA 1
ATOM 1486 C C . ILE A 1 181 ? 17.661 -3.643 -23.517 1.00 97.06 181 ILE A C 1
ATOM 1488 O O . ILE A 1 181 ? 18.451 -3.891 -24.430 1.00 97.06 181 ILE A O 1
ATOM 1492 N N . GLU A 1 182 ? 17.825 -4.163 -22.297 1.00 96.31 182 GLU A N 1
ATOM 1493 C CA . GLU A 1 182 ? 18.878 -5.139 -21.987 1.00 96.31 182 GLU A CA 1
ATOM 1494 C C . GLU A 1 182 ? 18.756 -6.397 -22.858 1.00 96.31 182 GLU A C 1
ATOM 1496 O O . GLU A 1 182 ? 19.759 -6.890 -23.378 1.00 96.31 182 GLU A O 1
ATOM 1501 N N . ASP A 1 183 ? 17.539 -6.897 -23.065 1.00 97.25 183 ASP A N 1
ATOM 1502 C CA . ASP A 1 183 ? 17.284 -8.055 -23.922 1.00 97.25 183 ASP A CA 1
ATOM 1503 C C . ASP A 1 183 ? 17.519 -7.739 -25.408 1.00 97.25 183 ASP A C 1
ATOM 1505 O O . ASP A 1 183 ? 18.080 -8.567 -26.127 1.00 97.25 183 ASP A O 1
ATOM 1509 N N . GLN A 1 184 ? 17.202 -6.524 -25.869 1.00 96.88 184 GLN A N 1
ATOM 1510 C CA . GLN A 1 184 ? 17.565 -6.061 -27.216 1.00 96.88 184 GLN A CA 1
ATOM 1511 C C . GLN A 1 184 ? 19.085 -5.993 -27.418 1.00 96.88 184 GLN A C 1
ATOM 1513 O O . GLN A 1 184 ? 19.581 -6.365 -28.482 1.00 96.88 184 GLN A O 1
ATOM 1518 N N . LEU A 1 185 ? 19.842 -5.564 -26.403 1.00 97.38 185 LEU A N 1
ATOM 1519 C CA . LEU A 1 185 ? 21.307 -5.565 -26.450 1.00 97.38 185 LEU A CA 1
ATOM 1520 C C . LEU A 1 185 ? 21.883 -6.985 -26.495 1.00 97.38 185 LEU A C 1
ATOM 1522 O O . LEU A 1 185 ? 22.844 -7.214 -27.228 1.00 97.38 185 LEU A O 1
ATOM 1526 N N . LYS A 1 186 ? 21.301 -7.944 -25.762 1.00 97.12 186 LYS A N 1
ATOM 1527 C CA . LYS A 1 186 ? 21.683 -9.365 -25.864 1.00 97.12 186 LYS A CA 1
ATOM 1528 C C . LYS A 1 186 ? 21.393 -9.911 -27.259 1.00 97.12 186 LYS A C 1
ATOM 1530 O O . LYS A 1 186 ? 22.278 -10.495 -27.874 1.00 97.12 186 LYS A O 1
ATOM 1535 N N . LEU A 1 187 ? 20.205 -9.636 -27.801 1.00 96.19 187 LEU A N 1
ATOM 1536 C CA . LEU A 1 187 ? 19.853 -10.031 -29.164 1.00 96.19 187 LEU A CA 1
ATOM 1537 C C . LEU A 1 187 ? 20.835 -9.441 -30.183 1.00 96.19 187 LEU A C 1
ATOM 1539 O O . LEU A 1 187 ? 21.290 -10.144 -31.079 1.00 96.19 187 LEU A O 1
ATOM 1543 N N . TRP A 1 188 ? 21.217 -8.169 -30.025 1.00 96.38 188 TRP A N 1
ATOM 1544 C CA . TRP A 1 188 ? 22.231 -7.542 -30.871 1.00 96.38 188 TRP A CA 1
ATOM 1545 C C . TRP A 1 188 ? 23.572 -8.287 -30.816 1.00 96.38 188 TRP A C 1
ATOM 1547 O O . TRP A 1 188 ? 24.201 -8.455 -31.858 1.00 96.38 188 TRP A O 1
ATOM 1557 N N . GLN A 1 189 ? 24.004 -8.766 -29.642 1.00 95.31 189 GLN A N 1
ATOM 1558 C CA . GLN A 1 189 ? 25.252 -9.534 -29.489 1.00 95.31 189 GLN A CA 1
ATOM 1559 C C . GLN A 1 189 ? 25.223 -10.866 -30.250 1.00 95.31 189 GLN A C 1
ATOM 1561 O O . GLN A 1 189 ? 26.261 -11.299 -30.752 1.00 95.31 189 GLN A O 1
ATOM 1566 N N . GLU A 1 190 ? 24.049 -11.482 -30.371 1.00 96.38 190 GLU A N 1
ATOM 1567 C CA . GLU A 1 190 ? 23.831 -12.740 -31.096 1.00 96.38 190 GLU A CA 1
ATOM 1568 C C . GLU A 1 190 ? 23.737 -12.551 -32.622 1.00 96.38 190 GLU A C 1
ATOM 1570 O O . GLU A 1 190 ? 23.799 -13.525 -33.376 1.00 96.38 190 GLU A O 1
ATOM 1575 N N . MET A 1 191 ? 23.630 -11.309 -33.111 1.00 96.38 191 MET A N 1
ATOM 1576 C CA . MET A 1 191 ? 23.541 -11.025 -34.545 1.00 96.38 191 MET A CA 1
ATOM 1577 C C . MET A 1 191 ? 24.854 -11.341 -35.292 1.00 96.38 191 MET A C 1
ATOM 1579 O O . MET A 1 191 ? 25.950 -11.227 -34.724 1.00 96.38 191 MET A O 1
ATOM 1583 N N . PRO A 1 192 ? 24.787 -11.664 -36.603 1.00 97.19 192 PRO A N 1
ATOM 1584 C CA . PRO A 1 192 ? 25.972 -11.940 -37.415 1.00 97.19 192 PRO A CA 1
ATOM 1585 C C . PRO A 1 192 ? 26.989 -10.790 -37.418 1.00 97.19 192 PRO A C 1
ATOM 1587 O O . PRO A 1 192 ? 26.611 -9.615 -37.422 1.00 97.19 192 PRO A O 1
ATOM 1590 N N . ASP A 1 193 ? 28.282 -11.118 -37.520 1.00 95.56 193 ASP A N 1
ATOM 1591 C CA . ASP A 1 193 ? 29.371 -10.125 -37.554 1.00 95.56 193 ASP A CA 1
ATOM 1592 C C . ASP A 1 193 ? 29.190 -9.081 -38.661 1.00 95.56 193 ASP A C 1
ATOM 1594 O O . ASP A 1 193 ? 29.464 -7.903 -38.444 1.00 95.56 193 ASP A O 1
ATOM 1598 N N . ALA A 1 194 ? 28.662 -9.484 -39.821 1.00 95.38 194 ALA A N 1
ATOM 1599 C CA . ALA A 1 194 ? 28.374 -8.575 -40.929 1.00 95.38 194 ALA A CA 1
ATOM 1600 C C . ALA A 1 194 ? 27.413 -7.439 -40.530 1.00 95.38 194 ALA A C 1
ATOM 1602 O O . ALA A 1 194 ? 27.582 -6.306 -40.977 1.00 95.38 194 ALA A O 1
ATOM 1603 N N . PHE A 1 195 ? 26.432 -7.724 -39.666 1.00 95.25 195 PHE A N 1
ATOM 1604 C CA . PHE A 1 195 ? 25.535 -6.709 -39.119 1.00 95.25 195 PHE A CA 1
ATOM 1605 C C . PHE A 1 195 ? 26.228 -5.910 -38.014 1.00 95.25 195 PHE A C 1
ATOM 1607 O O . PHE A 1 195 ? 26.305 -4.689 -38.121 1.00 95.25 195 PHE A O 1
ATOM 1614 N N . ARG A 1 196 ? 26.792 -6.581 -36.995 1.00 95.44 196 ARG A N 1
ATOM 1615 C CA . ARG A 1 196 ? 27.421 -5.923 -35.830 1.00 95.44 196 ARG A CA 1
ATOM 1616 C C . ARG A 1 196 ? 28.568 -4.983 -36.208 1.00 95.44 196 ARG A C 1
ATOM 1618 O O . ARG A 1 196 ? 28.743 -3.941 -35.583 1.00 95.44 196 ARG A O 1
ATOM 1625 N N . GLN A 1 197 ? 29.361 -5.345 -37.216 1.00 94.19 197 GLN A N 1
ATOM 1626 C CA . GLN A 1 197 ? 30.501 -4.548 -37.676 1.00 94.19 197 GLN A CA 1
ATOM 1627 C C . GLN A 1 197 ? 30.121 -3.498 -38.727 1.00 94.19 197 GLN A C 1
ATOM 1629 O O . GLN A 1 197 ? 30.901 -2.568 -38.943 1.00 94.19 197 GLN A O 1
ATOM 1634 N N . GLY A 1 198 ? 28.952 -3.628 -39.360 1.00 96.06 198 GLY A N 1
ATOM 1635 C CA . GLY A 1 198 ? 28.421 -2.636 -40.289 1.00 96.06 198 GLY A CA 1
ATOM 1636 C C . GLY A 1 198 ? 27.996 -1.345 -39.583 1.00 96.06 198 GLY A C 1
ATOM 1637 O O . GLY A 1 198 ? 27.745 -1.332 -38.378 1.00 96.06 198 GLY A O 1
ATOM 1638 N N . THR A 1 199 ? 27.883 -0.252 -40.342 1.00 96.44 199 THR A N 1
ATOM 1639 C CA . THR A 1 199 ? 27.513 1.079 -39.823 1.00 96.44 199 THR A CA 1
ATOM 1640 C C . THR A 1 199 ? 26.208 1.046 -39.030 1.00 96.44 199 THR A C 1
ATOM 1642 O O . THR A 1 199 ? 26.184 1.460 -37.877 1.00 96.44 199 THR A O 1
ATOM 1645 N N . VAL A 1 200 ? 25.158 0.445 -39.603 1.00 95.44 200 VAL A N 1
ATOM 1646 C CA . VAL A 1 200 ? 23.832 0.343 -38.969 1.00 95.44 200 VAL A CA 1
ATOM 1647 C C . VAL A 1 200 ? 23.887 -0.446 -37.661 1.00 95.44 200 VAL A C 1
ATOM 1649 O O . VAL A 1 200 ? 23.238 -0.066 -36.691 1.00 95.44 200 VAL A O 1
ATOM 1652 N N . GLY A 1 201 ? 24.665 -1.532 -37.598 1.00 96.12 201 GLY A N 1
ATOM 1653 C CA . GLY A 1 201 ? 24.792 -2.324 -36.375 1.00 96.12 201 GLY A CA 1
ATOM 1654 C C . GLY A 1 201 ? 25.484 -1.553 -35.256 1.00 96.12 201 GLY A C 1
ATOM 1655 O O . GLY A 1 201 ? 25.007 -1.595 -34.124 1.00 96.12 201 GLY A O 1
ATOM 1656 N N . ARG A 1 202 ? 26.553 -0.811 -35.570 1.00 96.38 202 ARG A N 1
ATOM 1657 C CA . ARG A 1 202 ? 27.247 0.054 -34.600 1.00 96.38 202 ARG A CA 1
ATOM 1658 C C . ARG A 1 202 ? 26.357 1.198 -34.118 1.00 96.38 202 ARG A C 1
ATOM 1660 O O . ARG A 1 202 ? 26.213 1.367 -32.916 1.00 96.38 202 ARG A O 1
ATOM 1667 N N . GLU A 1 203 ? 25.688 1.900 -35.033 1.00 97.00 203 GLU A N 1
ATOM 1668 C CA . 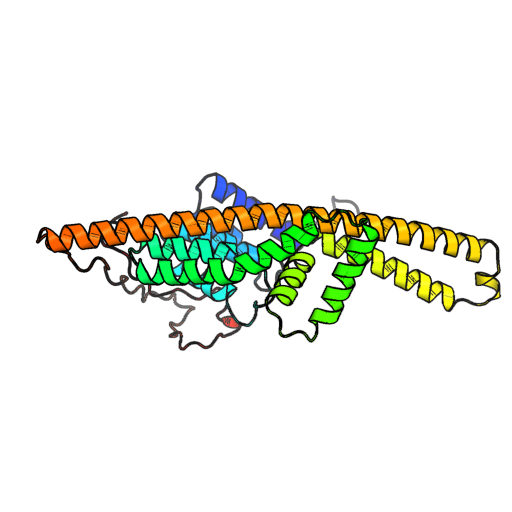GLU A 1 203 ? 24.741 2.973 -34.691 1.00 97.00 203 GLU A CA 1
ATOM 1669 C C . GLU A 1 203 ? 23.584 2.459 -33.823 1.00 97.00 203 GLU A C 1
ATOM 1671 O O . GLU A 1 203 ? 23.210 3.102 -32.846 1.00 97.00 203 GLU A O 1
ATOM 1676 N N . THR A 1 204 ? 23.052 1.270 -34.130 1.00 96.06 204 THR A N 1
ATOM 1677 C CA . THR A 1 204 ? 21.999 0.632 -33.323 1.00 96.06 204 THR A CA 1
ATOM 1678 C C . THR A 1 204 ? 22.502 0.307 -31.917 1.00 96.06 204 THR A C 1
ATOM 1680 O O . THR A 1 204 ? 21.793 0.550 -30.946 1.00 96.06 204 THR A O 1
ATOM 1683 N N . TYR A 1 205 ? 23.722 -0.224 -31.787 1.00 97.00 205 TYR A N 1
ATOM 1684 C CA . TYR A 1 205 ? 24.318 -0.513 -30.483 1.00 97.00 205 TYR A CA 1
ATOM 1685 C C . TYR A 1 205 ? 24.527 0.759 -29.659 1.00 97.00 205 TYR A C 1
ATOM 1687 O O . TYR A 1 205 ? 24.122 0.800 -28.498 1.00 97.00 205 TYR A O 1
ATOM 1695 N N . ASP A 1 206 ? 25.107 1.801 -30.256 1.00 97.50 206 ASP A N 1
ATOM 1696 C CA . ASP A 1 206 ? 25.352 3.074 -29.578 1.00 97.50 206 ASP A CA 1
ATOM 1697 C C . ASP A 1 206 ? 24.032 3.731 -29.141 1.00 97.50 206 ASP A C 1
ATOM 1699 O O . ASP A 1 206 ? 23.919 4.190 -28.001 1.00 97.50 206 ASP A O 1
ATOM 1703 N N . ALA A 1 207 ? 23.001 3.689 -29.995 1.00 97.62 207 ALA A N 1
ATOM 1704 C CA . ALA A 1 207 ? 21.659 4.161 -29.663 1.00 97.62 207 ALA A CA 1
ATOM 1705 C C . ALA A 1 207 ? 21.039 3.366 -28.502 1.00 97.62 207 ALA A C 1
ATOM 1707 O O . ALA A 1 207 ? 20.588 3.968 -27.531 1.00 97.62 207 ALA A O 1
ATOM 1708 N N . LEU A 1 208 ? 21.075 2.027 -28.544 1.00 97.38 208 LEU A N 1
ATOM 1709 C CA . LEU A 1 208 ? 20.558 1.173 -27.466 1.00 97.38 208 LEU A CA 1
ATOM 1710 C C . LEU A 1 208 ? 21.311 1.382 -26.148 1.00 97.38 208 LEU A C 1
ATOM 1712 O O . LEU A 1 208 ? 20.702 1.366 -25.082 1.00 97.38 208 LEU A O 1
ATOM 1716 N N . LYS A 1 209 ? 22.632 1.591 -26.189 1.00 97.75 209 LYS A N 1
ATOM 1717 C CA . LYS A 1 209 ? 23.438 1.871 -24.991 1.00 97.75 209 LYS A CA 1
ATOM 1718 C C . LYS A 1 209 ? 23.120 3.238 -24.393 1.00 97.75 209 LYS A C 1
ATOM 1720 O O . LYS A 1 209 ? 23.052 3.340 -23.168 1.00 97.75 209 LYS A O 1
ATOM 1725 N N . SER A 1 210 ? 22.933 4.259 -25.230 1.00 97.69 210 SER A N 1
ATOM 1726 C CA . SER A 1 210 ? 22.519 5.593 -24.785 1.00 97.69 210 SER A CA 1
ATOM 1727 C C . SER A 1 210 ? 21.122 5.550 -24.167 1.00 97.69 210 SER A C 1
ATOM 1729 O O . SER A 1 210 ? 20.936 6.021 -23.047 1.00 97.69 210 SER A O 1
ATOM 1731 N N . GLU A 1 211 ? 20.175 4.912 -24.857 1.00 97.44 211 GLU A N 1
ATOM 1732 C CA . GLU A 1 211 ? 18.799 4.737 -24.393 1.00 97.44 211 GLU A CA 1
ATOM 1733 C C . GLU A 1 211 ? 18.761 3.961 -23.070 1.00 97.44 211 GLU A C 1
ATOM 1735 O O . GLU A 1 211 ? 18.105 4.384 -22.123 1.00 97.44 211 GLU A O 1
ATOM 1740 N N . LEU A 1 212 ? 19.520 2.865 -22.948 1.00 97.19 212 LEU A N 1
ATOM 1741 C CA . LEU A 1 212 ? 19.601 2.097 -21.705 1.00 97.19 212 LEU A CA 1
ATOM 1742 C C . LEU A 1 212 ? 20.076 2.964 -20.533 1.00 97.19 212 LEU A C 1
ATOM 1744 O O . LEU A 1 212 ? 19.495 2.903 -19.451 1.00 97.19 212 LEU A O 1
ATOM 1748 N N . ALA A 1 213 ? 21.125 3.767 -20.734 1.00 96.81 213 ALA A N 1
ATOM 1749 C CA . ALA A 1 213 ? 21.651 4.641 -19.689 1.00 96.81 213 ALA A CA 1
ATOM 1750 C C . ALA A 1 213 ? 20.617 5.690 -19.245 1.00 96.81 213 ALA A C 1
ATOM 1752 O O . ALA A 1 213 ? 20.498 5.970 -18.052 1.00 96.81 213 ALA A O 1
ATOM 1753 N N . GLU A 1 214 ? 19.845 6.237 -20.186 1.00 97.00 214 GLU A N 1
ATOM 1754 C CA . GLU A 1 214 ? 18.749 7.162 -19.895 1.00 97.00 214 GLU A CA 1
ATOM 1755 C C . GLU A 1 214 ? 17.607 6.473 -19.135 1.00 97.00 214 GLU A C 1
ATOM 1757 O O . GLU A 1 214 ? 17.209 6.949 -18.071 1.00 97.00 214 GLU A O 1
ATOM 1762 N N . ARG A 1 215 ? 17.144 5.303 -19.591 1.00 97.19 215 ARG A N 1
ATOM 1763 C CA . ARG A 1 215 ? 16.062 4.555 -18.927 1.00 97.19 215 ARG A CA 1
ATOM 1764 C C . ARG A 1 215 ? 16.438 4.060 -17.538 1.00 97.19 215 ARG A C 1
ATOM 1766 O O . ARG A 1 215 ? 15.598 4.079 -16.643 1.00 97.19 215 ARG A O 1
ATOM 1773 N N . ILE A 1 216 ? 17.696 3.677 -17.316 1.00 96.88 216 ILE A N 1
ATOM 1774 C CA . ILE A 1 216 ? 18.201 3.339 -15.978 1.00 96.88 216 ILE A CA 1
ATOM 1775 C C . ILE A 1 216 ? 18.152 4.565 -15.052 1.00 96.88 216 ILE A C 1
ATOM 1777 O O . ILE A 1 216 ? 17.740 4.443 -13.894 1.00 96.88 216 ILE A O 1
ATOM 1781 N N . ARG A 1 217 ? 18.530 5.754 -15.545 1.00 96.81 217 ARG A N 1
A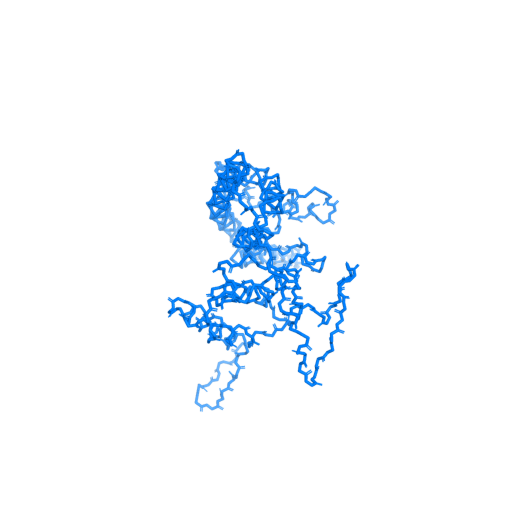TOM 1782 C CA . ARG A 1 217 ? 18.438 7.004 -14.773 1.00 96.81 217 ARG A CA 1
ATOM 1783 C C . ARG A 1 217 ? 16.994 7.313 -14.404 1.00 96.81 217 ARG A C 1
ATOM 1785 O O . ARG A 1 217 ? 16.703 7.507 -13.225 1.00 96.81 217 ARG A O 1
ATOM 1792 N N . GLU A 1 218 ? 16.096 7.303 -15.386 1.00 96.00 218 GLU A N 1
ATOM 1793 C CA . GLU A 1 218 ? 14.665 7.541 -15.180 1.00 96.00 218 GLU A CA 1
ATOM 1794 C C . GLU A 1 218 ? 14.061 6.541 -14.185 1.00 96.00 218 GLU A C 1
ATOM 1796 O O . GLU A 1 218 ? 13.357 6.938 -13.255 1.00 96.00 218 GLU A O 1
ATOM 1801 N N . ALA A 1 219 ? 14.379 5.248 -14.319 1.00 94.81 219 ALA A N 1
ATOM 1802 C CA . ALA A 1 219 ? 13.926 4.218 -13.389 1.00 94.81 219 ALA A CA 1
ATOM 1803 C C . ALA A 1 219 ? 14.425 4.487 -11.962 1.00 94.81 219 ALA A C 1
ATOM 1805 O O . ALA A 1 219 ? 13.666 4.336 -11.001 1.00 94.81 219 ALA A O 1
ATOM 1806 N N . GLY A 1 220 ? 15.667 4.951 -11.810 1.00 94.19 220 GLY A N 1
ATOM 1807 C CA . GLY A 1 220 ? 16.225 5.398 -10.537 1.00 94.19 220 GLY A CA 1
ATOM 1808 C C . GLY A 1 220 ? 15.498 6.597 -9.928 1.00 94.19 220 GLY A C 1
ATOM 1809 O O . GLY A 1 220 ? 15.231 6.613 -8.725 1.00 94.19 220 GLY A O 1
ATOM 1810 N N . GLU A 1 221 ? 15.136 7.588 -10.743 1.00 94.75 221 GLU A N 1
ATOM 1811 C CA . GLU A 1 221 ? 14.388 8.771 -10.305 1.00 94.75 221 GLU A CA 1
ATOM 1812 C C . GLU A 1 221 ? 12.960 8.425 -9.877 1.00 94.75 221 GLU A C 1
ATOM 1814 O O . GLU A 1 221 ? 12.510 8.857 -8.813 1.00 94.75 221 GLU A O 1
ATOM 1819 N N . VAL A 1 222 ? 12.251 7.619 -10.67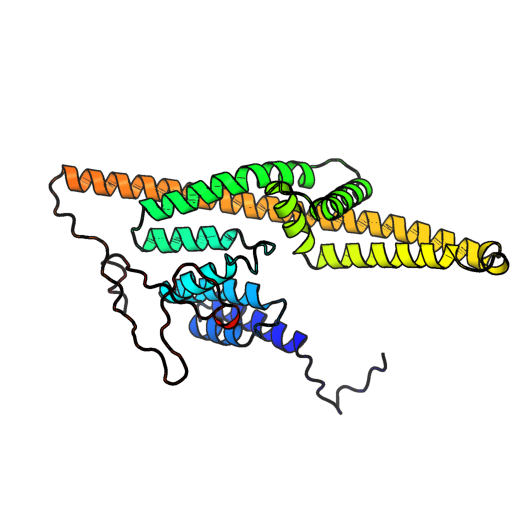2 1.00 94.81 222 VAL A N 1
ATOM 1820 C CA . VAL A 1 222 ? 10.899 7.135 -10.350 1.00 94.81 222 VAL A CA 1
ATOM 1821 C C . VAL A 1 222 ? 10.927 6.303 -9.069 1.00 94.81 222 VAL A C 1
ATOM 1823 O O . VAL A 1 222 ? 10.109 6.516 -8.172 1.00 94.81 222 VAL A O 1
ATOM 1826 N N . THR A 1 223 ? 11.917 5.417 -8.933 1.00 92.50 223 THR A N 1
ATOM 1827 C CA . THR A 1 223 ? 12.117 4.607 -7.725 1.00 92.50 223 THR A CA 1
ATOM 1828 C C . THR A 1 223 ? 12.346 5.489 -6.501 1.00 92.50 223 THR A C 1
ATOM 1830 O O . THR A 1 223 ? 11.702 5.294 -5.472 1.00 92.50 223 THR A O 1
ATOM 1833 N N . ARG A 1 224 ? 13.206 6.509 -6.600 1.00 93.00 224 ARG A N 1
ATOM 1834 C CA . ARG A 1 224 ? 13.436 7.456 -5.501 1.00 93.00 224 ARG A CA 1
ATOM 1835 C C . ARG A 1 224 ? 12.162 8.183 -5.091 1.00 93.00 224 ARG A C 1
ATOM 1837 O O . ARG A 1 224 ? 11.825 8.166 -3.912 1.00 93.00 224 ARG A O 1
ATOM 1844 N N . LYS A 1 225 ? 11.430 8.757 -6.052 1.00 94.00 225 LYS A N 1
ATOM 1845 C CA . LYS A 1 225 ? 10.159 9.453 -5.794 1.00 94.00 225 LYS A CA 1
ATOM 1846 C C . LYS A 1 225 ? 9.144 8.540 -5.106 1.00 94.00 225 LYS A C 1
ATOM 1848 O O . LYS A 1 225 ? 8.427 8.981 -4.209 1.00 94.00 225 LYS A O 1
ATOM 1853 N N . LYS A 1 226 ? 9.104 7.255 -5.479 1.00 92.44 226 LYS A N 1
ATOM 1854 C CA . LYS A 1 226 ? 8.293 6.252 -4.778 1.00 92.44 226 LYS A CA 1
ATOM 1855 C C . LYS A 1 226 ? 8.725 6.119 -3.317 1.00 92.44 226 LYS A C 1
ATOM 1857 O O . LYS A 1 226 ? 7.876 6.246 -2.441 1.00 92.44 226 LYS A O 1
ATOM 1862 N N . PHE A 1 227 ? 10.012 5.910 -3.040 1.00 93.06 227 PHE A N 1
ATOM 1863 C CA . PHE A 1 227 ? 10.506 5.804 -1.662 1.00 93.06 227 PHE A CA 1
ATOM 1864 C C . PHE A 1 227 ? 10.282 7.087 -0.847 1.00 93.06 227 PHE A C 1
ATOM 1866 O O . PHE A 1 227 ? 9.928 6.989 0.322 1.00 93.06 227 PHE A O 1
ATOM 1873 N N . GLU A 1 228 ? 10.415 8.274 -1.441 1.00 94.12 228 GLU A N 1
ATOM 1874 C CA . GLU A 1 228 ? 10.099 9.556 -0.793 1.00 94.12 228 GLU A CA 1
ATOM 1875 C C . GLU A 1 228 ? 8.616 9.648 -0.399 1.00 94.12 228 GLU A C 1
ATOM 1877 O O . GLU A 1 228 ? 8.294 10.003 0.738 1.00 94.12 228 GLU A O 1
ATOM 1882 N N . ARG A 1 229 ? 7.703 9.275 -1.309 1.00 93.69 229 ARG A N 1
ATOM 1883 C CA . ARG A 1 229 ? 6.261 9.241 -1.025 1.00 93.69 229 ARG A CA 1
ATOM 1884 C C . ARG A 1 229 ? 5.934 8.244 0.083 1.00 93.69 229 ARG A C 1
ATOM 1886 O O . ARG A 1 229 ? 5.193 8.577 1.003 1.00 93.69 229 ARG A O 1
ATOM 1893 N N . GLU A 1 230 ? 6.503 7.043 0.032 1.00 92.00 230 GLU A N 1
ATOM 1894 C CA . GLU A 1 230 ? 6.245 6.042 1.071 1.00 92.00 230 GLU A CA 1
ATOM 1895 C C . GLU A 1 230 ? 6.888 6.392 2.410 1.00 92.00 230 GLU A C 1
ATOM 1897 O O . GLU A 1 230 ? 6.314 6.096 3.456 1.00 92.00 230 GLU A O 1
ATOM 1902 N N . LEU A 1 231 ? 8.033 7.079 2.409 1.00 94.31 231 LEU A N 1
ATOM 1903 C CA . LEU A 1 231 ? 8.621 7.630 3.625 1.00 94.31 231 LEU A CA 1
ATOM 1904 C C . LEU A 1 231 ? 7.653 8.601 4.300 1.00 94.31 231 LEU A C 1
ATOM 1906 O O . LEU A 1 231 ? 7.461 8.531 5.513 1.00 94.31 231 LEU A O 1
ATOM 1910 N N . TYR A 1 232 ? 7.050 9.498 3.516 1.00 95.81 232 TYR A N 1
ATOM 1911 C CA . TYR A 1 232 ? 6.051 10.441 4.007 1.00 95.81 232 TYR A CA 1
ATOM 1912 C C . TYR A 1 232 ? 4.823 9.710 4.568 1.00 95.81 232 TYR A C 1
ATOM 1914 O O . TYR A 1 232 ? 4.441 9.953 5.715 1.00 95.81 232 TYR A O 1
ATOM 1922 N N . ASN A 1 233 ? 4.265 8.764 3.807 1.00 93.88 233 ASN A N 1
ATOM 1923 C CA . ASN A 1 233 ? 3.091 7.988 4.209 1.00 93.88 233 ASN A CA 1
ATOM 1924 C C . ASN A 1 233 ? 3.342 7.199 5.501 1.00 93.88 233 ASN A C 1
ATOM 1926 O O . ASN A 1 233 ? 2.586 7.327 6.463 1.00 93.88 233 ASN A O 1
ATOM 1930 N N . LEU A 1 234 ? 4.431 6.426 5.563 1.00 93.75 234 LEU A N 1
ATOM 1931 C CA . LEU A 1 234 ? 4.761 5.616 6.734 1.00 93.75 234 LEU A CA 1
ATOM 1932 C C . LEU A 1 234 ? 5.098 6.472 7.954 1.00 93.75 234 LEU A C 1
ATOM 1934 O O . LEU A 1 234 ? 4.674 6.126 9.053 1.00 93.75 234 LEU A O 1
ATOM 1938 N N . LYS A 1 235 ? 5.805 7.601 7.798 1.00 96.00 235 LYS A N 1
ATOM 1939 C CA . LYS A 1 235 ? 6.001 8.550 8.909 1.00 96.00 235 LYS A CA 1
ATOM 1940 C C . LYS A 1 235 ? 4.655 9.070 9.420 1.00 96.00 235 LYS A C 1
ATOM 1942 O O . LYS A 1 235 ? 4.458 9.122 10.632 1.00 96.00 235 LYS A O 1
ATOM 1947 N N . GLY A 1 236 ? 3.719 9.382 8.522 1.00 97.31 236 GLY A N 1
ATOM 1948 C CA . GLY A 1 236 ? 2.344 9.740 8.875 1.00 97.31 236 GLY A CA 1
ATOM 1949 C C . GLY A 1 236 ? 1.635 8.640 9.670 1.00 97.31 236 GLY A C 1
ATOM 1950 O O . GLY A 1 236 ? 1.095 8.909 10.740 1.00 97.31 236 GLY A O 1
ATOM 1951 N N . MET A 1 237 ? 1.706 7.390 9.209 1.00 96.50 237 MET A N 1
ATOM 1952 C CA . MET A 1 237 ? 1.107 6.243 9.905 1.00 96.50 237 MET A CA 1
ATOM 1953 C C . MET A 1 237 ? 1.768 5.963 11.261 1.00 96.50 237 MET A C 1
ATOM 1955 O O . MET A 1 237 ? 1.073 5.631 12.215 1.00 96.50 237 MET A O 1
ATOM 1959 N N . LEU A 1 238 ? 3.089 6.138 11.396 1.00 96.81 238 LEU A N 1
ATOM 1960 C CA . LEU A 1 238 ? 3.777 6.032 12.690 1.00 96.81 238 LEU A CA 1
ATOM 1961 C C . LEU A 1 238 ? 3.281 7.100 13.673 1.00 96.81 238 LEU A C 1
ATOM 1963 O O . LEU A 1 238 ? 3.069 6.799 14.846 1.00 96.81 238 LEU A O 1
ATOM 1967 N N . VAL A 1 239 ? 3.055 8.331 13.206 1.00 97.75 239 VAL A N 1
ATOM 1968 C CA . VAL A 1 239 ? 2.463 9.393 14.033 1.00 97.75 239 VAL A CA 1
ATOM 1969 C C . VAL A 1 239 ? 1.034 9.032 14.445 1.00 97.75 239 VAL A C 1
ATOM 1971 O O . VAL A 1 239 ? 0.712 9.151 15.625 1.00 97.75 239 VAL A O 1
ATOM 1974 N N . GLN A 1 240 ? 0.202 8.538 13.524 1.00 97.62 240 GLN A N 1
ATOM 1975 C CA . GLN A 1 240 ? -1.159 8.080 13.840 1.00 97.62 240 GLN A CA 1
ATOM 1976 C C . GLN A 1 240 ? -1.147 6.938 14.866 1.00 97.62 240 GLN A C 1
ATOM 1978 O O . GLN A 1 240 ? -1.872 6.985 15.856 1.00 97.62 240 GLN A O 1
ATOM 1983 N N . ALA A 1 241 ? -0.268 5.950 14.694 1.00 97.75 241 ALA A N 1
ATOM 1984 C CA . ALA A 1 241 ? -0.087 4.856 15.641 1.00 97.75 241 ALA A CA 1
ATOM 1985 C C . ALA A 1 241 ? 0.294 5.375 17.041 1.00 97.75 241 ALA A C 1
ATOM 1987 O O . ALA A 1 241 ? -0.291 4.965 18.043 1.00 97.75 241 ALA A O 1
ATOM 1988 N N . LEU A 1 242 ? 1.225 6.332 17.129 1.00 97.69 242 LEU A N 1
ATOM 1989 C CA . LEU A 1 242 ? 1.588 6.971 18.399 1.00 97.69 242 LEU A CA 1
ATOM 1990 C C . LEU A 1 242 ? 0.420 7.747 19.022 1.00 97.69 242 LEU A C 1
ATOM 1992 O O . LEU A 1 242 ? 0.239 7.681 20.237 1.00 97.69 242 LEU A O 1
ATOM 1996 N N . GLN A 1 243 ? -0.386 8.446 18.221 1.00 97.88 243 GLN A N 1
ATOM 1997 C CA . GLN A 1 243 ? -1.588 9.136 18.698 1.00 97.88 243 GLN A CA 1
ATOM 1998 C C . GLN A 1 243 ? -2.601 8.148 19.283 1.00 97.88 243 GLN A C 1
ATOM 2000 O O . GLN A 1 243 ? -3.036 8.336 20.418 1.00 97.88 243 GLN A O 1
ATOM 2005 N N . ILE A 1 244 ? -2.897 7.053 18.573 1.00 97.38 244 ILE A N 1
ATOM 2006 C CA . ILE A 1 244 ? -3.771 5.982 19.076 1.00 97.38 244 ILE A CA 1
ATOM 2007 C C . ILE A 1 244 ? -3.220 5.435 20.397 1.00 97.38 244 ILE A C 1
ATOM 2009 O O . ILE A 1 244 ? -3.965 5.280 21.361 1.00 97.38 244 ILE A O 1
ATOM 2013 N N . LYS A 1 245 ? -1.903 5.203 20.495 1.00 96.88 245 LYS A N 1
ATOM 2014 C CA . LYS A 1 245 ? -1.270 4.738 21.738 1.00 96.88 245 LYS A CA 1
ATOM 2015 C C . LYS A 1 245 ? -1.483 5.706 22.904 1.00 96.88 245 LYS A C 1
ATOM 2017 O O . LYS A 1 245 ? -1.737 5.262 24.023 1.00 96.88 245 LYS A O 1
ATOM 2022 N N . VAL A 1 246 ? -1.373 7.012 22.663 1.00 97.75 246 VAL A N 1
ATOM 2023 C CA . VAL A 1 246 ? -1.621 8.045 23.681 1.00 97.75 246 VAL A CA 1
ATOM 2024 C C . VAL A 1 246 ? -3.084 8.037 24.121 1.00 97.75 246 VAL A C 1
ATOM 2026 O O . VAL A 1 246 ? -3.344 8.060 25.325 1.00 97.75 246 VAL A O 1
ATOM 2029 N N . GLU A 1 247 ? -4.028 7.954 23.183 1.00 96.12 247 GLU A N 1
ATOM 2030 C CA . GLU A 1 247 ? -5.457 7.899 23.513 1.00 96.12 247 GLU A CA 1
ATOM 2031 C C . GLU A 1 247 ? -5.821 6.616 24.272 1.00 96.12 247 GLU A C 1
ATOM 2033 O O . GLU A 1 247 ? -6.560 6.678 25.252 1.00 96.12 247 GLU A O 1
ATOM 2038 N N . VAL A 1 248 ? -5.214 5.475 23.932 1.00 94.94 248 VAL A N 1
ATOM 2039 C CA . VAL A 1 248 ? -5.327 4.226 24.705 1.00 94.94 248 VAL A CA 1
ATOM 2040 C C . VAL A 1 248 ? -4.863 4.423 26.149 1.00 94.94 248 VAL A C 1
ATOM 2042 O O . VAL A 1 248 ? -5.576 4.066 27.085 1.00 94.94 248 VAL A O 1
ATOM 2045 N N . VAL A 1 249 ? -3.684 5.016 26.360 1.00 95.25 249 VAL A N 1
ATOM 2046 C CA . VAL A 1 249 ? -3.159 5.276 27.714 1.00 95.25 249 VAL A CA 1
ATOM 2047 C C . VAL A 1 249 ? -4.073 6.224 28.493 1.00 95.25 249 VAL A C 1
ATOM 2049 O O . VAL A 1 249 ? -4.303 6.014 29.686 1.00 95.25 249 VAL A O 1
ATOM 2052 N N . ARG A 1 250 ? -4.622 7.253 27.837 1.00 94.50 250 ARG A N 1
ATOM 2053 C CA . ARG A 1 250 ? -5.594 8.163 28.452 1.00 94.50 250 ARG A CA 1
ATOM 2054 C C . ARG A 1 250 ? -6.865 7.414 28.862 1.00 94.50 250 ARG A C 1
ATOM 2056 O O . ARG A 1 250 ? -7.284 7.544 30.009 1.00 94.50 250 ARG A O 1
ATOM 2063 N N . ALA A 1 251 ? -7.434 6.612 27.967 1.00 90.44 251 ALA A N 1
ATOM 2064 C CA . ALA A 1 251 ? -8.660 5.864 28.224 1.00 90.44 251 ALA A CA 1
ATOM 2065 C C . ALA A 1 251 ? -8.492 4.843 29.361 1.00 90.44 251 ALA A C 1
ATOM 2067 O O . ALA A 1 251 ? -9.347 4.742 30.242 1.00 90.44 251 ALA A O 1
ATOM 2068 N N . GLU A 1 252 ? -7.361 4.133 29.404 1.00 88.94 252 GLU A N 1
ATOM 2069 C CA . GLU A 1 252 ? -7.039 3.219 30.503 1.00 88.94 252 GLU A CA 1
ATOM 2070 C C . GLU A 1 252 ? -6.886 3.948 31.840 1.00 88.94 252 GLU A C 1
ATOM 2072 O O . GLU A 1 252 ? -7.427 3.499 32.854 1.00 88.94 252 GLU A O 1
ATOM 2077 N N . ARG A 1 253 ? -6.183 5.088 31.858 1.00 92.12 253 ARG A N 1
ATOM 2078 C CA . ARG A 1 253 ? -6.059 5.926 33.057 1.00 92.12 253 ARG A CA 1
ATOM 2079 C C . ARG A 1 253 ? -7.437 6.347 33.561 1.00 92.12 253 ARG A C 1
ATOM 2081 O O . ARG A 1 253 ? -7.704 6.218 34.754 1.00 92.12 253 ARG A O 1
ATOM 2088 N N . ASP A 1 254 ? -8.301 6.827 32.675 1.00 88.56 254 ASP A N 1
ATOM 2089 C CA . ASP A 1 254 ? -9.641 7.293 33.035 1.00 88.56 254 ASP A CA 1
ATOM 2090 C C . ASP A 1 254 ? -10.499 6.136 33.573 1.00 88.56 254 ASP A C 1
ATOM 2092 O O . ASP A 1 254 ? -11.201 6.290 34.574 1.00 88.56 254 ASP A O 1
ATOM 2096 N N . ALA A 1 255 ? -10.389 4.943 32.979 1.00 84.50 255 ALA A N 1
ATOM 2097 C CA . ALA A 1 255 ? -11.039 3.737 33.486 1.00 84.50 255 ALA A CA 1
ATOM 2098 C C . ALA A 1 255 ? -10.545 3.353 34.894 1.00 84.50 255 ALA A C 1
ATOM 2100 O O . ALA A 1 255 ? -11.351 2.992 35.755 1.00 84.50 255 ALA A O 1
ATOM 2101 N N . ILE A 1 256 ? -9.238 3.458 35.159 1.00 86.88 256 ILE A N 1
ATOM 2102 C CA . ILE A 1 256 ? -8.655 3.210 36.487 1.00 86.88 256 ILE A CA 1
ATOM 2103 C C . ILE A 1 256 ? -9.138 4.257 37.499 1.00 86.88 256 ILE A C 1
ATOM 2105 O O . ILE A 1 256 ? -9.540 3.889 38.601 1.00 86.88 256 ILE A O 1
ATOM 2109 N N . GLN A 1 257 ? -9.153 5.542 37.138 1.00 89.62 257 GLN A N 1
ATOM 2110 C CA . GLN A 1 257 ? -9.624 6.618 38.017 1.00 89.62 257 GLN A CA 1
ATOM 2111 C C . GLN A 1 257 ? -11.084 6.422 38.436 1.00 89.62 257 GLN A C 1
ATOM 2113 O O . GLN A 1 257 ? -11.394 6.532 39.620 1.00 89.62 257 GLN A O 1
ATOM 2118 N N . LYS A 1 258 ? -11.966 6.052 37.499 1.00 86.94 258 LYS A N 1
ATOM 2119 C CA . LYS A 1 258 ? -13.374 5.741 37.800 1.00 86.94 258 LYS A CA 1
ATOM 2120 C C . LYS A 1 258 ? -13.519 4.557 38.754 1.00 86.94 258 LYS A C 1
ATOM 2122 O O . LYS A 1 258 ? -14.289 4.624 39.710 1.00 86.94 258 LYS A O 1
ATOM 2127 N N . ARG A 1 259 ? -12.735 3.492 38.542 1.00 84.25 259 ARG A N 1
ATOM 2128 C CA . ARG A 1 259 ? -12.698 2.333 39.452 1.00 84.25 259 ARG A CA 1
ATOM 2129 C C . ARG A 1 259 ? -12.251 2.730 40.860 1.00 84.25 259 ARG A C 1
ATOM 2131 O O . ARG A 1 259 ? -12.868 2.302 41.829 1.00 84.25 259 ARG A O 1
ATOM 2138 N N . LEU A 1 260 ? -11.219 3.568 40.977 1.00 88.44 260 LEU A N 1
ATOM 2139 C CA . LEU A 1 260 ? -10.732 4.074 42.267 1.00 88.44 260 LEU A CA 1
ATOM 2140 C C . LEU A 1 260 ? -11.749 4.988 42.968 1.00 88.44 260 LEU A C 1
ATOM 2142 O O . LEU A 1 260 ? -11.832 4.972 44.192 1.00 88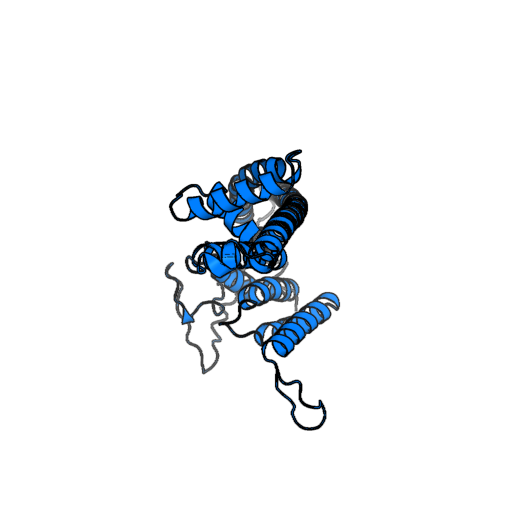.44 260 LEU A O 1
ATOM 2146 N N . ALA A 1 261 ? -12.548 5.742 42.209 1.00 90.25 261 ALA A N 1
ATOM 2147 C CA . ALA A 1 261 ? -13.636 6.571 42.730 1.00 90.25 261 ALA A CA 1
ATOM 2148 C C . ALA A 1 261 ? -14.876 5.764 43.176 1.00 90.25 261 ALA A C 1
ATOM 2150 O O . ALA A 1 261 ? -15.843 6.347 43.664 1.00 90.25 261 ALA A O 1
ATOM 2151 N N . GLY A 1 262 ? -14.867 4.434 43.023 1.00 81.06 262 GLY A N 1
ATOM 2152 C CA . GLY A 1 262 ? -15.990 3.567 43.385 1.00 81.06 262 GLY A CA 1
ATOM 2153 C C . GLY A 1 262 ? -17.161 3.619 42.399 1.00 81.06 262 GLY A C 1
ATOM 2154 O O . GLY A 1 262 ? -18.255 3.153 42.723 1.00 81.06 262 GLY A O 1
ATOM 2155 N N . GLU A 1 263 ? -16.961 4.169 41.196 1.00 79.31 263 GLU A N 1
ATOM 2156 C CA . GLU A 1 263 ? -17.988 4.163 40.157 1.00 79.31 263 GLU A CA 1
ATOM 2157 C C . GLU A 1 263 ? -18.210 2.739 39.631 1.00 79.31 263 GLU A C 1
ATOM 2159 O O . GLU A 1 263 ? -17.263 2.011 39.312 1.00 79.31 263 GLU A O 1
ATOM 2164 N N . LYS A 1 264 ? -19.482 2.340 39.490 1.00 60.97 264 LYS A N 1
ATOM 2165 C CA . LYS A 1 264 ? -19.843 1.065 38.859 1.00 60.97 264 LYS A CA 1
ATOM 2166 C C . LYS A 1 264 ? -19.361 1.066 37.409 1.00 60.97 264 LYS A C 1
ATOM 2168 O O . LYS A 1 264 ? -19.948 1.718 36.548 1.00 60.97 264 LYS A O 1
ATOM 2173 N N . THR A 1 265 ? -18.308 0.307 37.138 1.00 58.84 265 THR A N 1
ATOM 2174 C CA . THR A 1 265 ? -17.846 0.017 35.781 1.00 58.84 265 THR A CA 1
ATOM 2175 C C . THR A 1 265 ? -18.638 -1.186 35.283 1.00 58.84 265 THR A C 1
ATOM 2177 O O . THR A 1 265 ? -18.467 -2.291 35.786 1.00 58.84 265 THR A O 1
ATOM 2180 N N . TYR A 1 266 ? -19.566 -0.970 34.352 1.00 55.09 266 TYR A N 1
ATOM 2181 C CA . TYR A 1 266 ? -20.228 -2.076 33.656 1.00 55.09 266 TYR A CA 1
ATOM 2182 C C . TYR A 1 266 ? -19.238 -2.730 32.688 1.00 55.09 266 TYR A C 1
ATOM 2184 O O . TYR A 1 266 ? -18.335 -2.039 32.202 1.00 55.09 266 TYR A O 1
ATOM 2192 N N . ASP A 1 267 ? -19.427 -4.022 32.388 1.00 54.75 267 ASP A N 1
ATOM 2193 C CA . ASP A 1 267 ? -18.769 -4.642 31.235 1.00 54.75 267 ASP A CA 1
ATOM 2194 C C . ASP A 1 267 ? -19.061 -3.764 30.023 1.00 54.75 267 ASP A C 1
ATOM 2196 O O . ASP A 1 267 ? -20.218 -3.528 29.661 1.00 54.75 267 ASP A O 1
ATOM 2200 N N . GLN A 1 268 ? -18.003 -3.156 29.489 1.00 60.44 268 GLN A N 1
ATOM 2201 C CA . GLN A 1 268 ? -18.164 -2.141 28.459 1.00 60.44 268 GLN A CA 1
ATOM 2202 C C . GLN A 1 268 ? -18.656 -2.777 27.168 1.00 60.44 268 GLN A C 1
ATOM 2204 O O . GLN A 1 268 ? -19.378 -2.107 26.439 1.00 60.44 268 GLN A O 1
ATOM 2209 N N . LEU A 1 269 ? -18.312 -4.048 26.937 1.00 64.19 269 LEU A N 1
ATOM 2210 C CA . LEU A 1 269 ? -18.599 -4.808 25.730 1.00 64.19 269 LEU A CA 1
ATOM 2211 C C . LEU A 1 269 ? -20.016 -5.387 25.770 1.00 64.19 269 LEU A C 1
ATOM 2213 O O . LEU A 1 269 ? -20.373 -6.170 26.647 1.00 64.19 269 LEU A O 1
ATOM 2217 N N . VAL A 1 270 ? -20.817 -5.008 24.784 1.00 63.59 270 VAL A N 1
ATOM 2218 C CA . VAL A 1 270 ? -22.062 -5.684 24.436 1.00 63.59 270 VAL A CA 1
ATOM 2219 C C . VAL A 1 270 ? -21.673 -6.815 23.489 1.00 63.59 270 VAL A C 1
ATOM 2221 O O . VAL A 1 270 ? -21.029 -6.520 22.478 1.00 63.59 270 VAL A O 1
ATOM 2224 N N . PRO A 1 271 ? -22.014 -8.085 23.789 1.00 60.94 271 PRO A N 1
ATOM 2225 C CA . PRO A 1 271 ? -21.821 -9.176 22.840 1.00 60.94 271 PRO A CA 1
ATOM 2226 C C . PRO A 1 271 ? -22.372 -8.758 21.481 1.00 60.94 271 PRO A C 1
ATOM 2228 O O . PRO A 1 271 ? -23.433 -8.127 21.439 1.00 60.94 271 PRO A O 1
ATOM 2231 N N . ALA A 1 272 ? -21.662 -9.072 20.395 1.00 61.84 272 ALA A N 1
ATOM 2232 C CA . ALA A 1 272 ? -22.229 -8.837 19.079 1.00 61.84 272 ALA A CA 1
ATOM 2233 C C . ALA A 1 272 ? -23.600 -9.522 19.052 1.00 61.84 272 ALA A C 1
ATOM 2235 O O . ALA A 1 272 ? -23.753 -10.651 19.536 1.00 61.84 272 ALA A O 1
ATOM 2236 N N . ALA A 1 273 ? -24.626 -8.823 18.566 1.00 55.72 273 ALA A N 1
ATOM 2237 C CA . ALA A 1 273 ? -25.864 -9.510 18.252 1.00 55.72 273 ALA A CA 1
ATOM 2238 C C . ALA A 1 273 ? -25.472 -10.527 17.187 1.00 55.72 273 ALA A C 1
ATOM 2240 O O . ALA A 1 273 ? -25.102 -10.108 16.096 1.00 55.72 273 ALA A O 1
ATOM 2241 N N . ALA A 1 274 ? -25.451 -11.818 17.531 1.00 51.47 274 ALA A N 1
ATOM 2242 C CA . ALA A 1 274 ? -25.022 -12.856 16.612 1.00 51.47 274 ALA A CA 1
ATOM 2243 C C . ALA A 1 274 ? -25.851 -12.712 15.334 1.00 51.47 274 ALA A C 1
ATOM 2245 O O . ALA A 1 274 ? -27.032 -13.070 15.301 1.00 51.47 274 ALA A O 1
ATOM 2246 N N . ARG A 1 275 ? -25.258 -12.128 14.288 1.00 54.50 275 ARG A N 1
ATOM 2247 C CA . ARG A 1 275 ? -25.868 -12.047 12.967 1.00 54.50 275 ARG A CA 1
ATOM 2248 C C . ARG A 1 275 ? -25.682 -13.425 12.349 1.00 54.50 275 ARG A C 1
ATOM 2250 O O . ARG A 1 275 ? -24.920 -13.618 11.421 1.00 54.50 275 ARG A O 1
ATOM 2257 N N . MET A 1 276 ? -26.396 -14.408 12.894 1.00 52.75 276 MET A N 1
ATOM 2258 C CA . MET A 1 276 ? -26.508 -15.764 12.346 1.00 52.75 276 MET A CA 1
ATOM 2259 C C . MET A 1 276 ? -27.366 -15.791 11.070 1.00 52.75 276 MET A C 1
ATOM 2261 O O . MET A 1 276 ? -27.847 -16.846 10.665 1.00 52.75 276 MET A O 1
ATOM 2265 N N . VAL A 1 277 ? -27.619 -14.631 10.458 1.00 55.41 277 VAL A N 1
ATOM 2266 C CA . VAL A 1 277 ? -28.424 -14.512 9.247 1.00 55.41 277 VAL A CA 1
ATOM 2267 C C . VAL A 1 277 ? -27.472 -14.602 8.070 1.00 55.41 277 VAL A C 1
ATOM 2269 O O . VAL A 1 277 ? -27.008 -13.595 7.545 1.00 55.41 277 VAL A O 1
ATOM 2272 N N . VAL A 1 278 ? -27.160 -15.835 7.700 1.00 61.12 278 VAL A N 1
ATOM 2273 C CA . VAL A 1 278 ? -26.491 -16.132 6.440 1.00 61.12 278 VAL A CA 1
ATOM 2274 C C . VAL A 1 278 ? -27.573 -16.288 5.370 1.00 61.12 278 VAL A C 1
ATOM 2276 O O . VAL A 1 278 ? -28.618 -16.881 5.645 1.00 61.12 278 VAL A O 1
ATOM 2279 N N . GLY A 1 279 ? -27.379 -15.696 4.188 1.00 65.00 279 GLY A N 1
ATOM 2280 C CA . GLY A 1 279 ? -28.341 -15.824 3.086 1.00 65.00 279 GLY A CA 1
ATOM 2281 C C . GLY A 1 279 ? -28.445 -17.263 2.567 1.00 65.00 279 GLY A C 1
ATOM 2282 O O . GLY A 1 279 ? -27.565 -18.076 2.832 1.00 65.00 279 GLY A O 1
ATOM 2283 N N . ASP A 1 280 ? -29.478 -17.564 1.775 1.00 72.75 280 ASP A N 1
ATOM 2284 C CA . ASP A 1 280 ? -29.755 -18.921 1.258 1.00 72.75 280 ASP A CA 1
ATOM 2285 C C . ASP A 1 280 ? -28.580 -19.555 0.475 1.00 72.75 280 ASP A C 1
ATOM 2287 O O . ASP A 1 280 ? -28.512 -20.776 0.337 1.00 72.75 280 ASP A O 1
ATOM 2291 N N . GLU A 1 281 ? -27.652 -18.740 -0.035 1.00 75.00 281 GLU A N 1
ATOM 2292 C CA . GLU A 1 281 ? -26.485 -19.170 -0.819 1.00 75.00 281 GLU A CA 1
ATOM 2293 C C . GLU A 1 281 ? -25.177 -19.257 -0.018 1.00 75.00 281 GLU A C 1
ATOM 2295 O O . GLU A 1 281 ? -24.135 -19.573 -0.592 1.00 75.00 281 GLU A O 1
ATOM 2300 N N . GLN A 1 282 ? -25.180 -18.964 1.285 1.00 75.00 282 GLN A N 1
ATOM 2301 C CA . GLN A 1 282 ? -23.962 -19.020 2.094 1.00 75.00 282 GLN A CA 1
ATOM 2302 C C . GLN A 1 282 ? -24.169 -19.881 3.343 1.00 75.00 282 GLN A C 1
ATOM 2304 O O . GLN A 1 282 ? -25.272 -20.044 3.861 1.00 75.00 282 GLN A O 1
ATOM 2309 N N . GLN A 1 283 ? -23.075 -20.467 3.820 1.00 76.62 283 GLN A N 1
ATOM 2310 C CA . GLN A 1 283 ? -23.057 -21.292 5.018 1.00 76.62 283 GLN A CA 1
ATOM 2311 C C . GLN A 1 283 ? -22.119 -20.655 6.038 1.00 76.62 283 GLN A C 1
ATOM 2313 O O . GLN A 1 283 ? -21.017 -20.232 5.699 1.00 76.62 283 GLN A O 1
ATOM 2318 N N . TYR A 1 284 ? -22.553 -20.601 7.298 1.00 79.25 284 TYR A N 1
ATOM 2319 C CA . TYR A 1 284 ? -21.667 -20.215 8.389 1.00 79.25 284 TYR A CA 1
ATOM 2320 C C . TYR A 1 284 ? -20.606 -21.299 8.599 1.00 79.25 284 TYR A C 1
ATOM 2322 O O . TYR A 1 284 ? -20.948 -22.464 8.831 1.00 79.25 284 TYR A O 1
ATOM 2330 N N . TRP A 1 285 ? -19.338 -20.899 8.567 1.00 78.75 285 TRP A N 1
ATOM 2331 C CA . TRP A 1 285 ? -18.205 -21.755 8.890 1.00 78.75 285 TRP A CA 1
ATOM 2332 C C . TRP A 1 285 ? -17.305 -21.059 9.924 1.00 78.75 285 TRP A C 1
ATOM 2334 O O . TRP A 1 285 ? -16.922 -19.905 9.712 1.00 78.75 285 TRP A O 1
ATOM 2344 N N . PRO A 1 286 ? -17.004 -21.692 11.074 1.00 83.38 286 PRO A N 1
ATOM 2345 C CA . PRO A 1 286 ? -16.184 -21.073 12.107 1.00 83.38 286 PRO A CA 1
ATOM 2346 C C . PRO A 1 286 ? -14.714 -21.011 11.681 1.00 83.38 286 PRO A C 1
ATOM 2348 O O . PRO A 1 286 ? -14.153 -21.972 11.161 1.00 83.38 286 PRO A O 1
ATOM 2351 N N . TYR A 1 287 ? -14.069 -19.877 11.948 1.00 82.81 287 TYR A N 1
ATOM 2352 C CA . TYR A 1 287 ? -12.649 -19.698 11.663 1.00 82.81 287 TYR A CA 1
ATOM 2353 C C . TYR A 1 287 ? -11.781 -20.385 12.728 1.00 82.81 287 TYR A C 1
ATOM 2355 O O . TYR A 1 287 ? -11.781 -19.980 13.892 1.00 82.81 287 TYR A O 1
ATOM 2363 N N . GLU A 1 288 ? -11.001 -21.387 12.320 1.00 84.69 288 GLU A N 1
ATOM 2364 C CA . GLU A 1 288 ? -10.112 -22.162 13.206 1.00 84.69 288 GLU A CA 1
ATOM 2365 C C . GLU A 1 288 ? -8.627 -21.762 13.090 1.00 84.69 288 GLU A C 1
ATOM 2367 O O . GLU A 1 288 ? -7.755 -22.386 13.691 1.00 84.69 288 GLU A O 1
ATOM 2372 N N . GLY A 1 289 ? -8.322 -20.695 12.343 1.00 85.00 289 GLY A N 1
ATOM 2373 C CA . GLY A 1 289 ? -6.947 -20.269 12.050 1.00 85.00 289 GLY A CA 1
ATOM 2374 C C . GLY A 1 289 ? -6.441 -20.683 10.667 1.00 85.00 289 GLY A C 1
ATOM 2375 O O . GLY A 1 289 ? -5.337 -20.297 10.284 1.00 85.00 289 GLY A O 1
ATOM 2376 N N . GLU A 1 290 ? -7.238 -21.444 9.919 1.00 88.38 290 GLU A N 1
ATOM 2377 C CA . GLU A 1 290 ? -6.949 -21.846 8.544 1.00 88.38 290 GLU A CA 1
ATOM 2378 C C . GLU A 1 290 ? -7.523 -20.838 7.544 1.00 88.38 290 GLU A C 1
ATOM 2380 O O . GLU A 1 290 ? -8.616 -20.313 7.739 1.00 88.38 290 GLU A O 1
ATOM 2385 N N . TYR A 1 291 ? -6.791 -20.585 6.456 1.00 89.88 291 TYR A N 1
ATOM 2386 C CA . TYR A 1 291 ? -7.242 -19.710 5.376 1.00 89.88 291 TYR A CA 1
ATOM 2387 C C . TYR A 1 291 ? -7.613 -20.529 4.144 1.00 89.88 291 TYR A C 1
ATOM 2389 O O . TYR A 1 291 ? -6.755 -21.188 3.551 1.00 89.88 291 TYR A O 1
ATOM 2397 N N . TRP A 1 292 ? -8.863 -20.404 3.709 1.00 89.75 292 TRP A N 1
ATOM 2398 C CA . TRP A 1 292 ? -9.368 -21.038 2.494 1.00 89.75 292 TRP A CA 1
ATOM 2399 C C . TRP A 1 292 ? -9.446 -20.027 1.353 1.00 89.75 292 TRP A C 1
ATOM 2401 O O . TRP A 1 292 ? -9.876 -18.889 1.541 1.00 89.75 292 TRP A O 1
ATOM 2411 N N . ARG A 1 293 ? -8.986 -20.424 0.157 1.00 8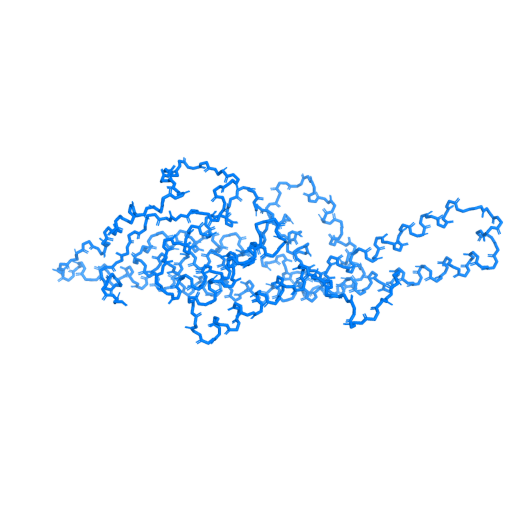7.12 293 ARG A N 1
ATOM 2412 C CA . ARG A 1 293 ? -8.851 -19.519 -1.001 1.00 87.12 293 ARG A CA 1
ATOM 2413 C C . ARG A 1 293 ? -10.199 -18.957 -1.460 1.00 87.12 293 ARG A C 1
ATOM 2415 O O . ARG A 1 293 ? -10.277 -17.821 -1.910 1.00 87.12 293 ARG A O 1
ATOM 2422 N N . ASP A 1 294 ? -11.241 -19.766 -1.374 1.00 87.44 294 ASP A N 1
ATOM 2423 C CA . ASP A 1 294 ? -12.623 -19.449 -1.724 1.00 87.44 294 ASP A CA 1
ATOM 2424 C C . ASP A 1 294 ? -13.338 -18.578 -0.674 1.00 87.44 294 ASP A C 1
ATOM 2426 O O . ASP A 1 294 ? -14.255 -17.832 -1.033 1.00 87.44 294 ASP A O 1
ATOM 2430 N N . GLU A 1 295 ? -12.852 -18.574 0.571 1.00 87.62 295 GLU A N 1
ATOM 2431 C CA . GLU A 1 295 ? -13.351 -17.736 1.676 1.00 87.62 295 GLU A CA 1
ATOM 2432 C C . GLU A 1 295 ? -12.689 -16.343 1.742 1.00 87.62 295 GLU A C 1
ATOM 2434 O O . GLU A 1 295 ? -13.124 -15.452 2.478 1.00 87.62 295 GLU A O 1
ATOM 2439 N N . LEU A 1 296 ? -11.623 -16.106 0.969 1.00 90.75 296 LEU A N 1
ATOM 2440 C CA . LEU A 1 296 ? -10.961 -14.801 0.932 1.00 90.75 296 LEU A CA 1
ATOM 2441 C C . LEU A 1 296 ? -11.960 -13.714 0.481 1.00 90.75 296 LEU A C 1
ATOM 2443 O O . LEU A 1 296 ? -12.566 -13.794 -0.589 1.00 90.75 296 LEU A O 1
ATOM 2447 N N . GLY A 1 297 ? -12.134 -12.687 1.317 1.00 88.25 297 GLY A N 1
ATOM 2448 C CA . GLY A 1 297 ? -13.095 -11.596 1.126 1.00 88.25 297 GLY A CA 1
ATOM 2449 C C . GLY A 1 297 ? -14.510 -11.875 1.651 1.00 88.25 297 GLY A C 1
ATOM 2450 O O . GLY A 1 297 ? -15.329 -10.954 1.695 1.00 88.25 297 GLY A O 1
ATOM 2451 N N . THR A 1 298 ? -14.824 -13.098 2.093 1.00 88.94 298 THR A N 1
ATOM 2452 C CA . THR A 1 298 ? -16.141 -13.431 2.671 1.00 88.94 298 THR A CA 1
ATOM 2453 C C . THR A 1 298 ? -16.154 -13.425 4.190 1.00 88.94 298 THR A C 1
ATOM 2455 O O . THR A 1 298 ? -17.239 -13.355 4.754 1.00 88.94 298 THR A O 1
ATOM 2458 N N . TYR A 1 299 ? -14.992 -13.434 4.851 1.00 89.94 299 TYR A N 1
ATOM 2459 C CA . TYR A 1 299 ? -14.926 -13.395 6.311 1.00 89.94 299 TYR A CA 1
ATOM 2460 C C . TYR A 1 299 ? -15.700 -12.208 6.897 1.00 89.94 299 TYR A C 1
ATOM 2462 O O . TYR A 1 299 ? -15.680 -11.093 6.361 1.00 89.94 299 TYR A O 1
ATOM 2470 N N . GLU A 1 300 ? -16.322 -12.471 8.040 1.00 87.06 300 GLU A N 1
ATOM 2471 C CA . GLU A 1 300 ? -16.931 -11.506 8.947 1.00 87.06 300 GLU A CA 1
ATOM 2472 C C . GLU A 1 300 ? -16.520 -11.905 10.361 1.00 87.06 300 GLU A C 1
ATOM 2474 O O . GLU A 1 300 ? -16.603 -13.078 10.735 1.00 87.06 300 GLU A O 1
ATOM 2479 N N . LEU A 1 301 ? -15.998 -10.951 11.130 1.00 85.12 301 LEU A N 1
ATOM 2480 C CA . LEU A 1 301 ? -15.541 -11.236 12.484 1.00 85.12 301 LEU A CA 1
ATOM 2481 C C . LEU A 1 301 ? -16.692 -11.044 13.467 1.00 85.12 301 LEU A C 1
ATOM 2483 O O . LEU A 1 301 ? -17.235 -9.950 13.539 1.00 85.12 301 LEU A O 1
ATOM 2487 N N . ASP A 1 302 ? -16.996 -12.053 14.284 1.00 81.44 302 ASP A N 1
ATOM 2488 C CA . ASP A 1 302 ? -17.857 -11.858 15.454 1.00 81.44 302 ASP A CA 1
ATOM 2489 C C . ASP A 1 302 ? -17.155 -10.906 16.438 1.00 81.44 302 ASP A C 1
ATOM 2491 O O . ASP A 1 302 ? -16.147 -11.251 17.069 1.00 81.44 302 ASP A O 1
ATOM 2495 N N . PHE A 1 303 ? -17.634 -9.662 16.499 1.00 78.75 303 PHE A N 1
ATOM 2496 C CA . PHE A 1 303 ? -16.919 -8.567 17.135 1.00 78.75 303 PHE A CA 1
ATOM 2497 C C . PHE A 1 303 ? -17.819 -7.748 18.060 1.00 78.75 303 PHE A C 1
ATOM 2499 O O . PHE A 1 303 ? -18.632 -6.930 17.645 1.00 78.75 303 PHE A O 1
ATOM 2506 N N . SER A 1 304 ? -17.649 -7.944 19.368 1.00 79.69 304 SER A N 1
ATOM 2507 C CA . SER A 1 304 ? -18.391 -7.194 20.385 1.00 79.69 304 SER A CA 1
ATOM 2508 C C . SER A 1 304 ? -17.918 -5.737 20.487 1.00 79.69 304 SER A C 1
ATOM 2510 O O . SER A 1 304 ? -16.718 -5.490 20.662 1.00 79.69 304 SER A O 1
ATOM 2512 N N . MET A 1 305 ? -18.863 -4.799 20.513 1.00 76.75 305 MET A N 1
ATOM 2513 C CA . MET A 1 305 ? -18.624 -3.354 20.636 1.00 76.75 305 MET A CA 1
ATOM 2514 C C . MET A 1 305 ? -18.994 -2.831 22.020 1.00 76.75 305 MET A C 1
ATOM 2516 O O . MET A 1 305 ? -19.785 -3.452 22.730 1.00 76.75 305 MET A O 1
ATOM 2520 N N . CYS A 1 306 ? -18.487 -1.657 22.408 1.00 76.75 306 CYS A N 1
ATOM 2521 C CA . CYS A 1 306 ? -18.918 -1.052 23.659 1.00 76.75 306 CYS A CA 1
ATOM 2522 C C . CYS A 1 306 ? -20.296 -0.362 23.592 1.00 76.75 306 CYS A C 1
ATOM 2524 O O . CYS A 1 306 ? -20.711 0.191 22.572 1.00 76.75 306 CYS A O 1
ATOM 2526 N N . ARG A 1 307 ? -21.017 -0.381 24.723 1.00 56.38 307 ARG A N 1
ATOM 2527 C CA . ARG A 1 307 ? -22.426 0.048 24.874 1.00 56.38 307 ARG A CA 1
ATOM 2528 C C . ARG A 1 307 ? -22.822 1.418 24.274 1.00 56.38 307 ARG A C 1
ATOM 2530 O O . ARG A 1 307 ? -23.951 1.498 23.798 1.00 56.38 307 ARG A O 1
ATOM 2537 N N . PRO A 1 308 ? -21.992 2.485 24.270 1.00 55.78 308 PRO A N 1
ATOM 2538 C CA . PRO A 1 308 ? -22.393 3.764 23.671 1.00 55.78 308 PRO A CA 1
ATOM 2539 C C . PRO A 1 308 ? -22.472 3.763 22.132 1.00 55.78 308 PRO A C 1
ATOM 2541 O O . PRO A 1 308 ? -23.143 4.634 21.590 1.00 55.78 308 PRO A O 1
ATOM 2544 N N . LEU A 1 309 ? -21.853 2.802 21.432 1.00 50.66 309 LEU A N 1
ATOM 2545 C CA . LEU A 1 309 ? -21.901 2.701 19.961 1.00 50.66 309 LEU A CA 1
ATOM 2546 C C . LEU A 1 309 ? -22.918 1.672 19.451 1.00 50.66 309 LEU A C 1
ATOM 2548 O O . LEU A 1 309 ? -23.413 1.804 18.339 1.00 50.66 309 LEU A O 1
ATOM 2552 N N . ALA A 1 310 ? -23.309 0.699 20.279 1.00 50.16 310 ALA A N 1
ATOM 2553 C CA . ALA A 1 310 ? -24.340 -0.287 19.932 1.00 50.16 310 ALA A CA 1
ATOM 2554 C C . ALA A 1 310 ? -25.761 0.311 19.781 1.00 50.16 310 ALA A C 1
ATOM 2556 O O . ALA A 1 310 ? -26.683 -0.397 19.390 1.00 50.16 310 ALA A O 1
ATOM 2557 N N . ALA A 1 311 ? -25.954 1.589 20.133 1.00 35.78 311 ALA A N 1
ATOM 2558 C CA . ALA A 1 311 ? -27.245 2.282 20.134 1.00 35.78 311 ALA A CA 1
ATOM 2559 C C . ALA A 1 311 ? -27.410 3.318 19.003 1.00 35.78 311 ALA A C 1
ATOM 2561 O O . ALA A 1 311 ? -28.393 4.061 19.014 1.00 35.78 311 ALA A O 1
ATOM 2562 N N . ALA A 1 312 ? -26.469 3.406 18.056 1.00 31.52 312 ALA A N 1
ATOM 2563 C CA . ALA A 1 312 ? -26.649 4.234 16.867 1.00 31.52 312 ALA A CA 1
ATOM 2564 C C . ALA A 1 312 ? -27.594 3.506 15.881 1.00 31.52 312 ALA A C 1
ATOM 2566 O O . ALA A 1 312 ? -27.282 2.374 15.510 1.00 31.52 312 ALA A O 1
ATOM 2567 N N . PRO A 1 313 ? -28.758 4.093 15.534 1.00 35.88 313 PRO A N 1
ATOM 2568 C CA . PRO A 1 313 ? -29.734 3.489 14.626 1.00 35.88 313 PRO A CA 1
ATOM 2569 C C . PRO A 1 313 ? -29.263 3.428 13.173 1.00 35.88 313 PRO A C 1
ATOM 2571 O O . PRO A 1 313 ? -28.455 4.300 12.772 1.00 35.88 313 PRO A O 1
#

Secondary structure (DSSP, 8-state):
-----TTS-----HHHHHHHHHHHHHHHHHTT-HHHHHHHHTTS-TTSTTHHHHHHHHHHHHHHTT-HHHHHHHHHHHTSGGGTTS--THHHHHHHHHHHHTT-HHHHHHHHHHHHHHHHHHHHHHHHHHT--S-HHHHHHHHHHHHHHGGG---HHHHHHHHHHHT-HHHHHHHHHHHHHHHHHHHHHHS-HHHHHSHHHHHHHHHHHHHHHHHHHHHHHHHHHHHHHHHHHHHHHHHHHHHHHHHHHHHHHHHHHHHHTT------EEPP-------TT-------S---TTTTTT------EETTTTT--

Radius of gyration: 25.36 Å; chains: 1; bounding box: 60×34×84 Å

Sequence (313 aa):
MRVLNPREGARLDPKLREMAFLSLARIHYGHKQFEKSVYYYDHIDRDSENWLTALFEASWAYFQRGDFEKALGNLLTLHSPFFEREYFPESQIVKAIIYFEACRYPETRAIVDDFLRRYTRVVTEIDKIANSKEAPEKLYERIAMLQKAAGGADDDVTARLVSLALADPQVRTARDVVVQIEDQLKLWQEMPDAFRQGTVGRETYDALKSELAERIREAGEVTRKKFERELYNLKGMLVQALQIKVEVVRAERDAIQKRLAGEKTYDQLVPAAARMVVGDEQQYWPYEGEYWRDELGTYELDFSMCRPLAAAP